Protein AF-0000000084521832 (afdb_homodimer)

Organism: Aneurinibacillus migulanus (NCBI:txid47500)

InterPro domains:
  IPR000182 GNAT domain [PF00583] (44-136)
  IPR000182 GNAT domain [PS51186] (4-153)
  IPR016181 Acyl-CoA N-acyltransferase [SSF55729] (4-143)

pLDDT: mean 93.05, std 7.63, range [62.69, 98.88]

Radius of gyration: 21.3 Å; Cα contacts (8 Å, |Δi|>4): 555; chains: 2; bounding box: 35×60×54 Å

Secondary structure (DSSP, 8-state):
---EEEE---TTTHHHHHHGGGGS-HHHHTTS--HHHHHHHHHT-SSEEEEEEEETTEEEEEEEEEEEE-SSSS-EEEEEEEEEEEE-GGGTTTTHHHHHHHHHHHHHHTTT--EEEEEEE-STT-THHHHHHTT-EEEEEEETTEEEEEEE-/---EEEE---TTTHHHHHHGGGGS-HHHHTTS--HHHHHHHHHT-SSEEEEEEEETTEEEEEEEEEEEE-TTSS-EEEEEEEEEEEE-GGGTTTTHHHHHHHHHHHHHHTTT--EEEEEEE-STT-THHHHHHTT-EEEEEEETTEEEEEEE-

Solvent-accessible surface area (backbone atoms only — not comparable to full-atom values): 16771 Å² total; per-residue (Å²): 128,75,53,66,47,76,39,80,68,41,58,76,44,42,64,63,54,29,51,38,48,73,52,40,52,74,64,43,51,74,69,42,80,45,44,20,50,52,46,32,50,39,66,54,41,85,32,54,46,68,31,34,31,21,46,63,90,42,81,41,31,39,40,29,34,38,48,41,62,35,89,69,40,94,48,72,44,89,56,44,30,54,72,43,76,47,63,22,40,93,53,54,96,68,58,51,66,60,50,50,51,51,52,50,49,56,55,37,45,75,71,73,44,45,53,41,30,38,64,45,46,79,63,93,62,40,61,52,68,62,42,44,74,74,55,34,37,78,66,84,46,68,56,90,76,20,42,24,28,35,33,76,101,129,74,54,66,46,76,39,80,68,42,58,76,45,44,64,63,54,32,51,38,48,74,52,40,52,74,64,44,50,75,71,42,80,46,45,22,49,52,44,32,50,40,67,55,41,88,32,54,46,69,32,33,30,21,45,63,87,41,79,41,31,39,40,29,35,37,50,40,62,33,90,67,38,97,48,72,44,88,55,44,30,54,73,44,76,48,64,22,40,95,54,52,96,68,57,52,67,61,49,50,50,51,52,49,51,55,54,37,45,75,71,73,43,45,54,41,30,37,64,44,45,77,62,92,62,39,60,53,68,61,43,45,74,74,56,34,38,77,65,83,46,68,57,89,76,20,43,25,28,35,33,76,100

Foldseek 3Di:
DFDKDWDDDDPVCQVVQQCLLVQDDPLLCVFFPGPVVVVVVVVQFPFKDKTFIDRHNDGFWIWMWGDADGPVDPDGDHGIEGEGIDGGNVCPPVCSRLSNVVNVCVVCVVVVHFKYKYKGADDPNICVVVCVVSPWDFPPDDDVRITMTMHGD/DFDKDWDDDDPVCQVVQQCLLVQDDPLLCVFFPGPVVVVVVVVQFPFKDKTFIDRHNDGFWIWMWGDADGPVDPDGDHGIEGEGIDGRNVCPPVCSRLSNVVNVCVVCVVVVHFKYKYKGADDPNICVVVCVVSPWDFPPDDDVRITMTMHGD

Nearest PDB structures (foldseek):
  8osp-assembly2_C  TM=7.333E-01  e=3.237E-08  Lactobacillus
  1tiq-assembly2_B  TM=7.475E-01  e=8.210E-08  Bacillus subtilis
  4e2a-assembly1_A  TM=6.620E-01  e=1.127E-08  Streptococcus mutans
  1tiq-assembly1_A  TM=7.101E-01  e=7.716E-08  Bacillus subtilis
  6hd7-assembly1_v  TM=7.098E-01  e=2.840E-07  Saccharomyces cerevisiae

Structure (mmCIF, N/CA/C/O backbone):
data_AF-0000000084521832-model_v1
#
loop_
_entity.id
_entity.type
_entity.pdbx_description
1 polymer Acetyltransferase
#
loop_
_atom_site.group_PDB
_atom_site.id
_atom_site.type_symbol
_atom_site.label_atom_id
_atom_site.label_alt_id
_atom_site.label_comp_id
_atom_site.label_asym_id
_atom_site.label_entity_id
_atom_site.label_seq_id
_atom_site.pdbx_PDB_ins_code
_atom_site.Cartn_x
_atom_site.Cartn_y
_atom_site.Cartn_z
_atom_site.occupancy
_atom_site.B_iso_or_equiv
_atom_site.auth_seq_id
_atom_site.auth_comp_id
_atom_site.auth_asym_id
_atom_site.auth_atom_id
_atom_site.pdbx_PDB_model_num
ATOM 1 N N . MET A 1 1 ? 9.328 -30.688 4.91 1 77.5 1 MET A N 1
ATOM 2 C CA . MET A 1 1 ? 9.312 -29.391 4.242 1 77.5 1 MET A CA 1
ATOM 3 C C . MET A 1 1 ? 8.312 -28.453 4.91 1 77.5 1 MET A C 1
ATOM 5 O O . MET A 1 1 ? 7.262 -28.891 5.383 1 77.5 1 MET A O 1
ATOM 9 N N . PRO A 1 2 ? 8.656 -27.156 5.098 1 87.88 2 PRO A N 1
ATOM 10 C CA . PRO A 1 2 ? 7.691 -26.281 5.781 1 87.88 2 PRO A CA 1
ATOM 11 C C . PRO A 1 2 ? 6.324 -26.281 5.102 1 87.88 2 PRO A C 1
ATOM 13 O O . PRO A 1 2 ? 6.227 -26.516 3.896 1 87.88 2 PRO A O 1
ATOM 16 N N . ASP A 1 3 ? 5.328 -26.188 5.859 1 93.69 3 ASP A N 1
ATOM 17 C CA . ASP A 1 3 ? 3.961 -26.109 5.355 1 93.69 3 ASP A CA 1
ATOM 18 C C . ASP A 1 3 ? 3.66 -24.734 4.789 1 93.69 3 ASP A C 1
ATOM 20 O O . ASP A 1 3 ? 3.648 -23.734 5.523 1 93.69 3 ASP A O 1
ATOM 24 N N . VAL A 1 4 ? 3.502 -24.719 3.484 1 98.19 4 VAL A N 1
ATOM 25 C CA . VAL A 1 4 ? 3.168 -23.453 2.836 1 98.19 4 VAL A CA 1
ATOM 26 C C . VAL A 1 4 ? 1.654 -23.25 2.848 1 98.19 4 VAL A C 1
ATOM 28 O O . VAL A 1 4 ? 0.898 -24.156 2.467 1 98.19 4 VAL A O 1
ATOM 31 N N . HIS A 1 5 ? 1.174 -22.125 3.359 1 98.31 5 HIS A N 1
ATOM 32 C CA . HIS A 1 5 ? -0.254 -21.828 3.426 1 98.31 5 HIS A CA 1
ATOM 33 C C . HIS A 1 5 ? -0.516 -20.328 3.328 1 98.31 5 HIS A C 1
ATOM 35 O O . HIS A 1 5 ? 0.407 -19.531 3.463 1 98.31 5 HIS A O 1
ATOM 41 N N . PHE A 1 6 ? -1.774 -20 3.033 1 98.38 6 PHE A N 1
ATOM 42 C CA . PHE A 1 6 ? -2.184 -18.609 2.891 1 98.38 6 PHE A CA 1
ATOM 43 C C . PHE A 1 6 ? -2.844 -18.094 4.168 1 98.38 6 PHE A C 1
ATOM 45 O O . PHE A 1 6 ? -3.604 -18.828 4.812 1 98.38 6 PHE A O 1
ATOM 52 N N . ARG A 1 7 ? -2.535 -16.891 4.543 1 98.12 7 ARG A N 1
ATOM 53 C CA . ARG A 1 7 ? -3.203 -16.234 5.664 1 98.12 7 ARG A CA 1
ATOM 54 C C . ARG A 1 7 ? -3.736 -14.867 5.258 1 98.12 7 ARG A C 1
ATOM 56 O O . ARG A 1 7 ? -3.102 -14.148 4.477 1 98.12 7 ARG A O 1
ATOM 63 N N . ARG A 1 8 ? -4.891 -14.516 5.895 1 97.94 8 ARG A N 1
ATOM 64 C CA . ARG A 1 8 ? -5.371 -13.148 5.73 1 97.94 8 ARG A CA 1
ATOM 65 C C . ARG A 1 8 ? -4.41 -12.148 6.363 1 97.94 8 ARG A C 1
ATOM 67 O O . ARG A 1 8 ? -3.816 -12.43 7.41 1 97.94 8 ARG A O 1
ATOM 74 N N . ILE A 1 9 ? -4.262 -11.133 5.621 1 97.75 9 ILE A N 1
ATOM 75 C CA . ILE A 1 9 ? -3.494 -10.016 6.176 1 97.75 9 ILE A CA 1
ATOM 76 C C . ILE A 1 9 ? -4.391 -9.164 7.07 1 97.75 9 ILE A C 1
ATOM 78 O O . ILE A 1 9 ? -5.586 -9.016 6.805 1 97.75 9 ILE A O 1
ATOM 82 N N . ASN A 1 10 ? -3.881 -8.641 8.133 1 95.25 10 ASN A N 1
ATOM 83 C CA . ASN A 1 10 ? -4.621 -7.785 9.055 1 95.25 10 ASN A CA 1
ATOM 84 C C . ASN A 1 10 ? -3.762 -6.625 9.555 1 95.25 10 ASN A C 1
ATOM 86 O O . ASN A 1 10 ? -2.645 -6.422 9.078 1 95.25 10 ASN A O 1
ATOM 90 N N . ALA A 1 11 ? -4.336 -5.855 10.422 1 94.44 11 ALA A N 1
ATOM 91 C CA . ALA A 1 11 ? -3.674 -4.645 10.906 1 94.44 11 ALA A CA 1
ATOM 92 C C . ALA A 1 11 ? -2.332 -4.977 11.555 1 94.44 11 ALA A C 1
ATOM 94 O O . ALA A 1 11 ? -1.387 -4.188 11.477 1 94.44 11 ALA A O 1
ATOM 95 N N . LYS A 1 12 ? -2.154 -6.137 12.125 1 93.81 12 LYS A N 1
ATOM 96 C CA . LYS A 1 12 ? -0.947 -6.516 12.852 1 93.81 12 LYS A CA 1
ATOM 97 C C . LYS A 1 12 ? 0.131 -7.027 11.898 1 93.81 12 LYS A C 1
ATOM 99 O O . LYS A 1 12 ? 1.315 -7.031 12.242 1 93.81 12 LYS A O 1
ATOM 104 N N . THR A 1 13 ? -0.277 -7.48 10.711 1 96.38 13 THR A N 1
ATOM 105 C CA . THR A 1 13 ? 0.699 -8.172 9.875 1 96.38 13 THR A CA 1
ATOM 106 C C . THR A 1 13 ? 0.992 -7.367 8.617 1 96.38 13 THR A C 1
ATOM 108 O O . THR A 1 13 ? 1.954 -7.656 7.898 1 96.38 13 THR A O 1
ATOM 111 N N . VAL A 1 14 ? 0.204 -6.355 8.281 1 97.75 14 VAL A N 1
ATOM 112 C CA . VAL A 1 14 ? 0.259 -5.656 7 1 97.75 14 VAL A CA 1
ATOM 113 C C . VAL A 1 14 ? 1.645 -5.043 6.805 1 97.75 14 VAL A C 1
ATOM 115 O O . VAL A 1 14 ? 2.213 -5.113 5.711 1 97.75 14 VAL A O 1
ATOM 118 N N . LEU A 1 15 ? 2.25 -4.477 7.809 1 97.12 15 LEU A N 1
ATOM 119 C CA . LEU A 1 15 ? 3.551 -3.832 7.656 1 97.12 15 LEU A CA 1
ATOM 120 C C . LEU A 1 15 ? 4.633 -4.859 7.34 1 97.12 15 LEU A C 1
ATOM 122 O O . LEU A 1 15 ? 5.488 -4.621 6.484 1 97.12 15 LEU A O 1
ATOM 126 N N . GLU A 1 16 ? 4.547 -5.945 8.062 1 97.94 16 GLU A N 1
ATOM 127 C CA .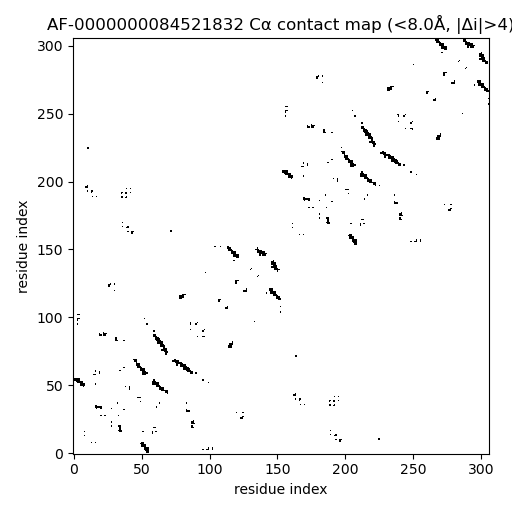 GLU A 1 16 ? 5.5 -7.016 7.793 1 97.94 16 GLU A CA 1
ATOM 128 C C . GLU A 1 16 ? 5.418 -7.48 6.344 1 97.94 16 GLU A C 1
ATOM 130 O O . GLU A 1 16 ? 6.441 -7.676 5.688 1 97.94 16 GLU A O 1
ATOM 135 N N . ILE A 1 17 ? 4.242 -7.652 5.859 1 98.69 17 ILE A N 1
ATOM 136 C CA . ILE A 1 17 ? 4.023 -8.141 4.504 1 98.69 17 ILE A CA 1
ATOM 137 C C . ILE A 1 17 ? 4.5 -7.098 3.496 1 98.69 17 ILE A C 1
ATOM 139 O O . ILE A 1 17 ? 5.145 -7.438 2.5 1 98.69 17 ILE A O 1
ATOM 143 N N . CYS A 1 18 ? 4.238 -5.832 3.744 1 98.62 18 CYS A N 1
ATOM 144 C CA . CYS A 1 18 ? 4.738 -4.762 2.889 1 98.62 18 CYS A CA 1
ATOM 145 C C . CYS A 1 18 ? 6.262 -4.801 2.803 1 98.62 18 CYS A C 1
ATOM 147 O O . CYS A 1 18 ? 6.828 -4.676 1.717 1 98.62 18 CYS A O 1
ATOM 149 N N . ASN A 1 19 ? 6.895 -5.059 3.873 1 98.12 19 ASN A N 1
ATOM 150 C CA . ASN A 1 19 ? 8.344 -4.953 3.982 1 98.12 19 ASN A CA 1
ATOM 151 C C . ASN A 1 19 ? 9.047 -6.102 3.266 1 98.12 19 ASN A C 1
ATOM 153 O O . ASN A 1 19 ? 10.25 -6.031 3.002 1 98.12 19 ASN A O 1
ATOM 157 N N . LEU A 1 20 ? 8.352 -7.121 2.988 1 98.56 20 LEU A N 1
ATOM 158 C CA . LEU A 1 20 ? 8.969 -8.227 2.264 1 98.56 20 LEU A CA 1
ATOM 159 C C . LEU A 1 20 ? 9.516 -7.762 0.923 1 98.56 20 LEU A C 1
ATOM 161 O O . LEU A 1 20 ? 10.492 -8.328 0.418 1 98.56 20 LEU A O 1
ATOM 165 N N . SER A 1 21 ? 8.93 -6.766 0.334 1 97.94 21 SER A N 1
ATOM 166 C CA . SER A 1 21 ? 9.391 -6.246 -0.95 1 97.94 21 SER A CA 1
ATOM 167 C C . SER A 1 21 ? 10.82 -5.742 -0.858 1 97.94 21 SER A C 1
ATOM 169 O O . SER A 1 21 ? 11.57 -5.781 -1.842 1 97.94 21 SER A O 1
ATOM 171 N N . ASP A 1 22 ? 11.258 -5.312 0.305 1 96.81 22 ASP A N 1
ATOM 172 C CA . ASP A 1 22 ? 12.594 -4.754 0.503 1 96.81 22 ASP A CA 1
ATOM 173 C C . ASP A 1 22 ? 13.664 -5.84 0.403 1 96.81 22 ASP A C 1
ATOM 175 O O . ASP A 1 22 ? 14.852 -5.535 0.301 1 96.81 22 ASP A O 1
ATOM 179 N N . THR A 1 23 ? 13.266 -7.094 0.469 1 97.81 23 THR A N 1
ATOM 180 C CA . THR A 1 23 ? 14.227 -8.195 0.431 1 97.81 23 THR A CA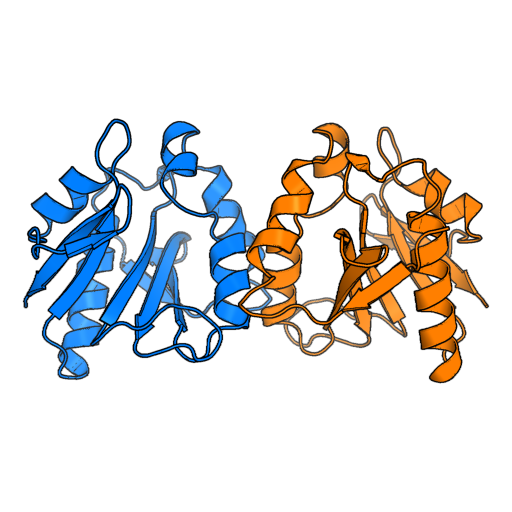 1
ATOM 181 C C . THR A 1 23 ? 14.578 -8.555 -1.009 1 97.81 23 THR A C 1
ATOM 183 O O . THR A 1 23 ? 15.516 -9.312 -1.25 1 97.81 23 THR A O 1
ATOM 186 N N . LEU A 1 24 ? 13.805 -8.039 -1.993 1 95.69 24 LEU A N 1
ATOM 187 C CA . LEU A 1 24 ? 14.031 -8.359 -3.398 1 95.69 24 LEU A CA 1
ATOM 188 C C . LEU A 1 24 ? 15.242 -7.602 -3.939 1 95.69 24 LEU A C 1
ATOM 190 O O . LEU A 1 24 ? 15.578 -6.523 -3.439 1 95.69 24 LEU A O 1
ATOM 194 N N . SER A 1 25 ? 15.844 -8.195 -4.898 1 92.31 25 SER A N 1
ATOM 195 C CA . SER A 1 25 ? 16.891 -7.473 -5.605 1 92.31 25 SER A CA 1
ATOM 196 C C . SER A 1 25 ? 16.328 -6.277 -6.363 1 92.31 25 SER A C 1
ATOM 198 O O . SER A 1 25 ? 15.125 -6.211 -6.617 1 92.31 25 SER A O 1
ATOM 200 N N . GLU A 1 26 ? 17.203 -5.363 -6.707 1 90.62 26 GLU A N 1
ATOM 201 C CA . GLU A 1 26 ? 16.781 -4.176 -7.445 1 90.62 26 GLU A CA 1
ATOM 202 C C . GLU A 1 26 ? 16.109 -4.559 -8.766 1 90.62 26 GLU A C 1
ATOM 204 O O . GLU A 1 26 ? 15.086 -3.98 -9.141 1 90.62 26 GLU A O 1
ATOM 209 N N . VAL A 1 27 ? 16.703 -5.504 -9.438 1 88.62 27 VAL A N 1
ATOM 210 C CA . VAL A 1 27 ? 16.188 -5.934 -10.734 1 88.62 27 VAL A CA 1
ATOM 211 C C . VAL A 1 27 ? 14.812 -6.566 -10.562 1 88.62 27 VAL A C 1
ATOM 213 O O . VAL A 1 27 ? 13.898 -6.324 -11.359 1 88.62 27 VAL A O 1
ATOM 216 N N . GLN A 1 28 ? 14.594 -7.363 -9.523 1 87.12 28 GLN A N 1
ATOM 217 C CA . GLN A 1 28 ? 13.312 -8 -9.25 1 87.12 28 GLN A CA 1
ATOM 218 C C . GLN A 1 28 ? 12.242 -6.961 -8.938 1 87.12 28 GLN A C 1
ATOM 220 O O . GLN A 1 28 ? 11.086 -7.117 -9.328 1 87.12 28 GLN A O 1
ATOM 225 N N . ARG A 1 29 ? 12.641 -5.945 -8.219 1 90.25 29 ARG A N 1
ATOM 226 C CA . ARG A 1 29 ? 11.68 -4.926 -7.801 1 90.25 29 ARG A CA 1
ATOM 227 C C . ARG A 1 29 ? 11.133 -4.156 -9 1 90.25 29 ARG A C 1
ATOM 229 O O . ARG A 1 29 ? 10.031 -3.619 -8.945 1 90.25 29 ARG A O 1
ATOM 236 N N . GLU A 1 30 ? 11.82 -4.191 -10.047 1 88.38 30 GLU A N 1
ATOM 237 C CA . GLU A 1 30 ? 11.359 -3.545 -11.273 1 88.38 30 GLU A CA 1
ATOM 238 C C . GLU A 1 30 ? 10.312 -4.398 -11.992 1 88.38 30 GLU A C 1
ATOM 240 O O . GLU A 1 30 ? 9.602 -3.908 -12.867 1 88.38 30 GLU A O 1
ATOM 245 N N . MET A 1 31 ? 10.234 -5.656 -11.625 1 87.62 31 MET A N 1
ATOM 246 C CA . MET A 1 31 ? 9.406 -6.605 -12.359 1 87.62 31 MET A CA 1
ATOM 247 C C . MET A 1 31 ? 8.141 -6.949 -11.57 1 87.62 31 MET A C 1
ATOM 249 O O . MET A 1 31 ? 7.215 -7.555 -12.117 1 87.62 31 MET A O 1
ATOM 253 N N . VAL A 1 32 ? 8.133 -6.582 -10.297 1 90.5 32 VAL A N 1
ATOM 254 C CA . VAL A 1 32 ? 6.984 -6.887 -9.453 1 90.5 32 VAL A CA 1
ATOM 255 C C . VAL A 1 32 ? 6.625 -5.668 -8.609 1 90.5 32 VAL A C 1
ATOM 257 O O . VAL A 1 32 ? 7.496 -5.055 -7.992 1 90.5 32 VAL A O 1
ATOM 260 N N . ALA A 1 33 ? 5.41 -5.34 -8.609 1 93.81 33 ALA A N 1
ATOM 261 C CA . ALA A 1 33 ? 4.969 -4.215 -7.789 1 93.81 33 ALA A CA 1
ATOM 262 C C . ALA A 1 33 ? 5.215 -4.488 -6.309 1 93.81 33 ALA A C 1
ATOM 264 O O . ALA A 1 33 ? 5.043 -5.613 -5.836 1 93.81 33 ALA A O 1
ATOM 265 N N . ASP A 1 34 ? 5.57 -3.459 -5.562 1 97.5 34 ASP A N 1
ATOM 266 C CA . ASP A 1 34 ? 5.676 -3.602 -4.113 1 97.5 34 ASP A CA 1
ATOM 267 C C . ASP A 1 34 ? 4.367 -4.109 -3.52 1 97.5 34 ASP A C 1
ATOM 269 O O . ASP A 1 34 ? 3.283 -3.713 -3.953 1 97.5 34 ASP A O 1
ATOM 273 N N . ASN A 1 35 ? 4.52 -4.914 -2.475 1 98.62 35 ASN A N 1
ATOM 274 C CA . ASN A 1 35 ? 3.336 -5.441 -1.801 1 98.62 35 ASN A CA 1
ATOM 275 C C . ASN A 1 35 ? 2.422 -4.316 -1.316 1 98.62 35 ASN A C 1
ATOM 277 O O . ASN A 1 35 ? 1.198 -4.43 -1.395 1 98.62 35 ASN A O 1
ATOM 281 N N . ALA A 1 36 ? 3.027 -3.266 -0.86 1 98.69 36 ALA A N 1
ATOM 282 C CA . ALA A 1 36 ? 2.229 -2.145 -0.377 1 98.69 36 ALA A CA 1
ATOM 283 C C . ALA A 1 36 ? 1.382 -1.55 -1.5 1 98.69 36 ALA A C 1
ATOM 285 O O . ALA A 1 36 ? 0.205 -1.24 -1.301 1 98.69 36 ALA A O 1
ATOM 286 N N . VAL A 1 37 ? 1.974 -1.383 -2.645 1 98.31 37 VAL A N 1
ATOM 287 C CA . VAL A 1 37 ? 1.254 -0.856 -3.799 1 98.31 37 VAL A CA 1
ATOM 288 C C . VAL A 1 37 ? 0.128 -1.812 -4.188 1 98.31 37 VAL A C 1
ATOM 290 O O . VAL A 1 37 ? -0.988 -1.379 -4.484 1 98.31 37 VAL A O 1
ATOM 293 N N . SER A 1 38 ? 0.387 -3.064 -4.164 1 98.12 38 SER A N 1
ATOM 294 C CA . SER A 1 38 ? -0.609 -4.082 -4.484 1 98.12 38 SER A CA 1
ATOM 295 C C . SER A 1 38 ? -1.786 -4.027 -3.518 1 98.12 38 SER A C 1
ATOM 297 O O . SER A 1 38 ? -2.945 -4.047 -3.938 1 98.12 38 SER A O 1
ATOM 299 N N . ILE A 1 39 ? -1.478 -3.941 -2.219 1 98.56 39 ILE A N 1
ATOM 300 C CA . ILE A 1 39 ? -2.521 -3.896 -1.202 1 98.56 39 ILE A CA 1
ATOM 301 C C . ILE A 1 39 ? -3.307 -2.592 -1.324 1 98.56 39 ILE A C 1
ATOM 303 O O . ILE A 1 39 ? -4.531 -2.58 -1.168 1 98.56 39 ILE A O 1
ATOM 307 N N . ALA A 1 40 ? -2.613 -1.521 -1.653 1 98.25 40 ALA A N 1
ATOM 308 C CA . ALA A 1 40 ? -3.281 -0.238 -1.863 1 98.25 40 ALA A CA 1
ATOM 309 C C . ALA A 1 40 ? -4.258 -0.314 -3.031 1 98.25 40 ALA A C 1
ATOM 311 O O . ALA A 1 40 ? -5.383 0.183 -2.939 1 98.25 40 ALA A O 1
ATOM 312 N N . GLN A 1 41 ? -3.867 -0.923 -4.082 1 96.5 41 GLN A N 1
ATOM 313 C CA . GLN A 1 41 ? -4.758 -1.082 -5.227 1 96.5 41 GLN A CA 1
ATOM 314 C C . GLN A 1 41 ? -5.938 -1.987 -4.887 1 96.5 41 GLN A C 1
ATOM 316 O O . GLN A 1 41 ? -7.066 -1.733 -5.312 1 96.5 41 GLN A O 1
ATOM 321 N N . ALA A 1 42 ? -5.676 -3.002 -4.129 1 96.62 42 ALA A N 1
ATOM 322 C CA . ALA A 1 42 ? -6.73 -3.932 -3.729 1 96.62 42 ALA A CA 1
ATOM 323 C C . ALA A 1 42 ? -7.812 -3.221 -2.92 1 96.62 42 ALA A C 1
ATOM 325 O O . ALA A 1 42 ? -8.992 -3.578 -2.994 1 96.62 42 ALA A O 1
ATOM 326 N N . TYR A 1 43 ? -7.422 -2.252 -2.205 1 96.44 43 TYR A N 1
ATOM 327 C CA . TYR A 1 43 ? -8.336 -1.476 -1.378 1 96.44 43 TYR A CA 1
ATOM 328 C C . TYR A 1 43 ? -9.484 -0.911 -2.211 1 96.44 43 TYR A C 1
ATOM 330 O O . TYR A 1 43 ? -10.609 -0.788 -1.727 1 96.44 43 TYR A O 1
ATOM 338 N N . PHE A 1 44 ? -9.242 -0.64 -3.449 1 95.19 44 PHE A N 1
ATOM 339 C CA . PHE A 1 44 ? -10.227 0.042 -4.277 1 95.19 44 PHE A CA 1
ATOM 340 C C . PHE A 1 44 ? -10.742 -0.88 -5.375 1 95.19 44 PHE A C 1
ATOM 342 O O . PHE A 1 44 ? -11.391 -0.426 -6.32 1 95.19 44 PHE A O 1
ATOM 349 N N . SER A 1 45 ? -10.414 -2.098 -5.281 1 93.5 45 SER A N 1
ATOM 350 C CA . SER A 1 45 ? -10.891 -3.105 -6.223 1 93.5 45 SER A CA 1
ATOM 351 C C . SER A 1 45 ? -12.102 -3.852 -5.66 1 93.5 45 SER A C 1
ATOM 353 O O . SER A 1 45 ? -12.141 -4.168 -4.473 1 93.5 45 SER A O 1
ATOM 355 N N . GLU A 1 46 ? -13.07 -4.145 -6.48 1 90.94 46 GLU A N 1
ATOM 356 C CA . GLU A 1 46 ? -14.219 -4.961 -6.074 1 90.94 46 GLU A CA 1
ATOM 357 C C . GLU A 1 46 ? -13.93 -6.445 -6.266 1 90.94 46 GLU A C 1
ATOM 359 O O . GLU A 1 46 ? -14.695 -7.297 -5.801 1 90.94 46 GLU A O 1
ATOM 364 N N . ASN A 1 47 ? -12.773 -6.762 -6.91 1 92.69 47 ASN A N 1
ATOM 365 C CA . ASN A 1 47 ? -12.586 -8.117 -7.41 1 92.69 47 ASN A CA 1
ATOM 366 C C . ASN A 1 47 ? -11.242 -8.695 -6.977 1 92.69 47 ASN A C 1
ATOM 368 O O . ASN A 1 47 ? -10.844 -9.773 -7.434 1 92.69 47 ASN A O 1
ATOM 372 N N . ALA A 1 48 ? -10.586 -7.941 -6.113 1 95.38 48 ALA A N 1
ATOM 373 C CA . ALA A 1 48 ? -9.281 -8.406 -5.668 1 95.38 48 ALA A CA 1
ATOM 374 C C . ALA A 1 48 ? -9.406 -9.398 -4.516 1 95.38 48 ALA A C 1
ATOM 376 O O . ALA A 1 48 ? -10.219 -9.195 -3.605 1 95.38 48 ALA A O 1
ATOM 377 N N . TRP A 1 49 ? -8.711 -10.477 -4.605 1 96.38 49 TRP A N 1
ATOM 378 C CA . TRP A 1 49 ? -8.453 -11.438 -3.537 1 96.38 49 TRP A CA 1
ATOM 379 C C . TRP A 1 49 ? -6.957 -11.531 -3.236 1 96.38 49 TRP A C 1
ATOM 381 O O . TRP A 1 49 ? -6.145 -11.719 -4.145 1 96.38 49 TRP A O 1
ATOM 391 N N . PHE A 1 50 ? -6.562 -11.336 -1.934 1 98.44 50 PHE A N 1
ATOM 392 C CA . PHE A 1 50 ? -5.129 -11.414 -1.668 1 98.44 50 PHE A CA 1
ATOM 393 C C . PHE A 1 50 ? -4.863 -12.031 -0.301 1 98.44 50 PHE A C 1
ATOM 395 O O . PHE A 1 50 ? -5.727 -12.008 0.577 1 98.44 50 PHE A O 1
ATOM 402 N N . ARG A 1 51 ? -3.664 -12.617 -0.198 1 98.69 51 ARG A N 1
ATOM 403 C CA . ARG A 1 51 ? -3.195 -13.281 1.018 1 98.69 51 ARG A CA 1
ATOM 404 C C . ARG A 1 51 ? -1.687 -13.125 1.176 1 98.69 51 ARG A C 1
ATOM 406 O O . ARG A 1 51 ? -0.972 -12.914 0.194 1 98.69 51 ARG A O 1
ATOM 413 N N . ALA A 1 52 ? -1.295 -13.188 2.396 1 98.81 52 ALA A N 1
ATOM 414 C CA . ALA A 1 52 ? 0.118 -13.445 2.664 1 98.81 52 ALA A CA 1
ATOM 415 C C . ALA A 1 52 ? 0.438 -14.93 2.545 1 98.81 52 ALA A C 1
ATOM 417 O O . ALA A 1 52 ? -0.403 -15.781 2.85 1 98.81 52 ALA A O 1
ATOM 418 N N . ILE A 1 53 ? 1.608 -15.234 2.053 1 98.81 53 ILE A N 1
ATOM 419 C CA . ILE A 1 53 ? 2.094 -16.609 1.978 1 98.81 53 ILE A CA 1
ATOM 420 C C . ILE A 1 53 ? 2.996 -16.906 3.174 1 98.81 53 ILE A C 1
ATOM 422 O O . ILE A 1 53 ? 3.926 -16.141 3.461 1 98.81 53 ILE A O 1
ATOM 426 N N . TYR A 1 54 ? 2.709 -17.984 3.863 1 98.69 54 TYR A N 1
ATOM 427 C CA . TYR A 1 54 ? 3.502 -18.375 5.023 1 98.69 54 TYR A CA 1
ATOM 428 C C . TYR A 1 54 ? 4.137 -19.75 4.805 1 98.69 54 TYR A C 1
ATOM 430 O O . TYR A 1 54 ? 3.549 -20.609 4.16 1 98.69 54 TYR A O 1
ATOM 438 N N . ALA A 1 55 ? 5.32 -19.922 5.203 1 98.38 55 ALA A N 1
ATOM 439 C CA . ALA A 1 55 ? 5.934 -21.219 5.492 1 98.38 55 ALA A CA 1
ATOM 440 C C . ALA A 1 55 ? 5.984 -21.469 6.996 1 98.38 55 ALA A C 1
ATOM 442 O O . ALA A 1 55 ? 6.781 -20.859 7.711 1 98.38 55 ALA A O 1
ATOM 443 N N . ASP A 1 56 ? 5.121 -22.312 7.48 1 97.12 56 ASP A N 1
ATOM 444 C CA . ASP A 1 56 ? 4.887 -22.422 8.914 1 97.12 56 ASP A CA 1
ATOM 445 C C . ASP A 1 56 ? 4.469 -21.078 9.516 1 97.12 56 ASP A C 1
ATOM 447 O O . ASP A 1 56 ? 3.418 -20.547 9.172 1 97.12 56 ASP A O 1
ATOM 451 N N . ASP A 1 57 ? 5.328 -20.469 10.273 1 96.56 57 ASP A N 1
ATOM 452 C CA . ASP A 1 57 ? 4.914 -19.234 10.938 1 96.56 57 ASP A CA 1
ATOM 453 C C . ASP A 1 57 ? 5.629 -18.016 10.344 1 96.56 57 ASP A C 1
ATOM 455 O O . ASP A 1 57 ? 5.371 -16.891 10.742 1 96.56 57 ASP A O 1
ATOM 459 N N . ASP A 1 58 ? 6.402 -18.297 9.32 1 98.06 58 ASP A N 1
ATOM 460 C CA . ASP A 1 58 ? 7.168 -17.203 8.719 1 98.06 58 ASP A CA 1
ATOM 461 C C . ASP A 1 58 ? 6.453 -16.641 7.496 1 98.06 58 ASP A C 1
ATOM 463 O O . ASP A 1 58 ? 6.078 -17.391 6.586 1 98.06 58 ASP A O 1
ATOM 467 N N . ALA A 1 59 ? 6.234 -15.367 7.496 1 98.69 59 ALA A N 1
ATOM 468 C CA . ALA A 1 59 ? 5.734 -14.711 6.289 1 98.69 59 ALA A CA 1
ATOM 469 C C . ALA A 1 59 ? 6.793 -14.703 5.191 1 98.69 59 ALA A C 1
ATOM 471 O O . ALA A 1 59 ? 7.875 -14.133 5.363 1 98.69 59 ALA A O 1
ATOM 472 N N . ILE A 1 60 ? 6.461 -15.273 4.039 1 98.81 60 ILE A N 1
ATOM 473 C CA . ILE A 1 60 ? 7.539 -15.445 3.072 1 98.81 60 ILE A CA 1
ATOM 474 C C . ILE A 1 60 ? 7.117 -14.875 1.719 1 98.81 60 ILE A C 1
ATOM 476 O O . ILE A 1 60 ? 7.871 -14.953 0.746 1 98.81 60 ILE A O 1
ATOM 480 N N . GLY A 1 61 ? 5.863 -14.375 1.651 1 98.81 61 GLY A N 1
ATOM 481 C CA . GLY A 1 61 ? 5.465 -13.883 0.341 1 98.81 61 GLY A CA 1
ATOM 482 C C . GLY A 1 61 ? 4.078 -13.273 0.331 1 98.81 61 GLY A C 1
ATOM 483 O O . GLY A 1 61 ? 3.5 -13.016 1.389 1 98.81 61 GLY A O 1
ATOM 484 N N . PHE A 1 62 ? 3.592 -12.961 -0.863 1 98.88 62 PHE A N 1
ATOM 485 C CA . PHE A 1 62 ? 2.328 -12.281 -1.127 1 98.88 62 PHE A CA 1
ATOM 486 C C . PHE A 1 62 ? 1.711 -12.773 -2.43 1 98.88 62 PHE A C 1
ATOM 488 O O . PHE A 1 62 ? 2.424 -13.047 -3.4 1 98.88 62 PHE A O 1
ATOM 495 N N . ILE A 1 63 ? 0.422 -12.945 -2.418 1 98.69 63 ILE A N 1
ATOM 496 C CA . ILE A 1 63 ? -0.295 -13.383 -3.611 1 98.69 63 ILE A CA 1
ATOM 497 C C . ILE A 1 63 ? -1.602 -12.602 -3.742 1 98.69 63 ILE A C 1
ATOM 499 O O . ILE A 1 63 ? -2.246 -12.289 -2.74 1 98.69 63 ILE A O 1
ATOM 503 N N . MET A 1 64 ? -1.974 -12.242 -4.977 1 98.31 64 MET A N 1
ATOM 504 C CA . MET A 1 64 ? -3.176 -11.461 -5.262 1 98.31 64 MET A CA 1
ATOM 505 C C . MET A 1 64 ? -3.807 -11.898 -6.578 1 98.31 64 MET A C 1
ATOM 507 O O . MET A 1 64 ? -3.109 -12.055 -7.582 1 98.31 64 MET A O 1
ATOM 511 N N . LEU A 1 65 ? -5.09 -12.164 -6.516 1 97.12 65 LEU A N 1
ATOM 512 C CA . LEU A 1 65 ? -5.875 -12.508 -7.695 1 97.12 65 LEU A CA 1
ATOM 513 C C . LEU A 1 65 ? -6.859 -11.398 -8.039 1 97.12 65 LEU A C 1
ATOM 515 O O . LEU A 1 65 ? -7.219 -10.594 -7.18 1 97.12 65 LEU A O 1
ATOM 519 N N . HIS A 1 66 ? -7.164 -11.32 -9.227 1 94.38 66 HIS A N 1
ATOM 520 C CA . HIS A 1 66 ? -8.273 -10.516 -9.727 1 94.38 66 HIS A CA 1
ATOM 521 C C . HIS A 1 66 ? -9.289 -11.383 -10.461 1 94.38 66 HIS A C 1
ATOM 523 O O . HIS A 1 66 ? -8.938 -12.086 -11.414 1 94.38 66 HIS A O 1
ATOM 529 N N . GLN A 1 67 ? -10.492 -11.375 -9.984 1 90.19 67 GLN A N 1
ATOM 530 C CA . GLN A 1 67 ? -11.531 -12.203 -10.586 1 90.19 67 GLN A CA 1
ATOM 531 C C . GLN A 1 67 ? -12.742 -11.359 -11 1 90.19 67 GLN A C 1
ATOM 533 O O . GLN A 1 67 ? -13.625 -11.102 -10.18 1 90.19 67 GLN A O 1
ATOM 538 N N . GLY A 1 68 ? -12.883 -11.102 -12.219 1 81.94 68 GLY 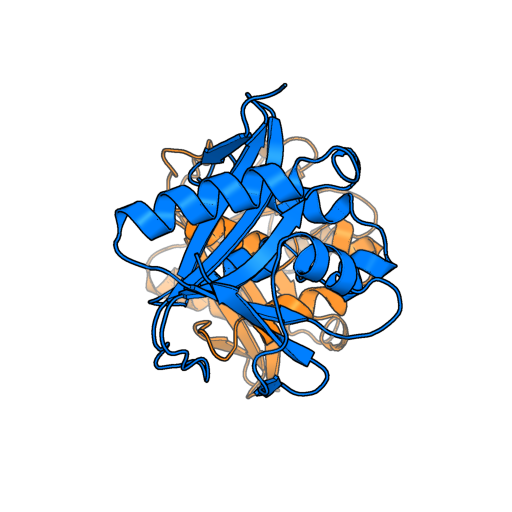A N 1
ATOM 539 C CA . GLY A 1 68 ? -14.008 -10.328 -12.711 1 81.94 68 GLY A CA 1
ATOM 540 C C . GLY A 1 68 ? -13.609 -8.977 -13.266 1 81.94 68 GLY A C 1
ATOM 541 O O . GLY A 1 68 ? -12.562 -8.844 -13.898 1 81.94 68 GLY A O 1
ATOM 542 N N . ALA A 1 69 ? -14.547 -7.992 -13.266 1 77.94 69 ALA A N 1
ATOM 543 C CA . ALA A 1 69 ? -14.32 -6.668 -13.844 1 77.94 69 ALA A CA 1
ATOM 544 C C . ALA A 1 69 ? -14.438 -5.582 -12.773 1 77.94 69 ALA A C 1
ATOM 546 O O . ALA A 1 69 ? -15.344 -5.613 -11.945 1 77.94 69 ALA A O 1
ATOM 547 N N . ASP A 1 70 ? -13.367 -4.785 -12.781 1 75.25 70 ASP A N 1
ATOM 548 C CA . ASP A 1 70 ? -13.484 -3.607 -11.93 1 75.25 70 ASP A CA 1
ATOM 549 C C . ASP A 1 70 ? -14.109 -2.439 -12.688 1 75.25 70 ASP A C 1
ATOM 551 O O . ASP A 1 70 ? -13.75 -2.166 -13.828 1 75.25 70 ASP A O 1
ATOM 555 N N . TYR A 1 71 ? -15.07 -1.932 -12.211 1 67.06 71 TYR A N 1
ATOM 556 C CA . TYR A 1 71 ? -15.836 -0.901 -12.898 1 67.06 71 TYR A CA 1
ATOM 557 C C . TYR A 1 71 ? -14.992 0.339 -13.148 1 67.06 71 TYR A C 1
ATOM 559 O O . TYR A 1 71 ? -15.211 1.067 -14.117 1 67.06 71 TYR A O 1
ATOM 567 N N . ASP A 1 72 ? -14.195 0.598 -12.336 1 64.38 72 ASP A N 1
ATOM 568 C CA . ASP A 1 72 ? -13.5 1.879 -12.406 1 64.38 72 ASP A CA 1
ATOM 569 C C . ASP A 1 72 ? -12.047 1.69 -12.836 1 64.38 72 ASP A C 1
ATOM 571 O O . ASP A 1 72 ? -11.281 2.654 -12.891 1 64.38 72 ASP A O 1
ATOM 575 N N . ASP A 1 73 ? -11.758 0.406 -13.016 1 62.91 73 ASP A N 1
ATOM 576 C CA . ASP A 1 73 ? -10.414 0.169 -13.539 1 62.91 73 ASP A CA 1
ATOM 577 C C . ASP A 1 73 ? -10.453 -0.667 -14.812 1 62.91 73 ASP A C 1
ATOM 579 O O . ASP A 1 73 ? -11.5 -1.217 -15.164 1 62.91 73 ASP A O 1
ATOM 583 N N . GLU A 1 74 ? -9.805 -0.403 -15.719 1 62.69 74 GLU A N 1
ATOM 584 C CA . GLU A 1 74 ? -9.758 -0.999 -17.047 1 62.69 74 GLU A CA 1
ATOM 585 C C . GLU A 1 74 ? -9.398 -2.48 -16.984 1 62.69 74 GLU A C 1
ATOM 587 O O . GLU A 1 74 ? -8.992 -3.074 -17.984 1 62.69 74 GLU A O 1
ATOM 592 N N . ILE A 1 75 ? -9.609 -3.059 -15.797 1 66.44 75 ILE A N 1
ATOM 593 C CA . ILE A 1 75 ? -9.305 -4.484 -15.719 1 66.44 75 ILE A CA 1
ATOM 594 C C . ILE A 1 75 ? -10.57 -5.297 -16 1 66.44 75 ILE A C 1
ATOM 596 O O . ILE A 1 75 ? -11.547 -5.215 -15.258 1 66.44 75 ILE A O 1
ATOM 600 N N . ASP A 1 76 ? -10.695 -5.773 -17.078 1 68.69 76 ASP A N 1
ATOM 601 C CA . ASP A 1 76 ? -11.773 -6.68 -17.469 1 68.69 76 ASP A CA 1
ATOM 602 C C . ASP A 1 76 ? -11.219 -8.031 -17.922 1 68.69 76 ASP A C 1
ATOM 604 O O . ASP A 1 76 ? -10.695 -8.148 -19.031 1 68.69 76 ASP A O 1
ATOM 608 N N . VAL A 1 77 ? -11.164 -8.922 -16.906 1 69.69 77 VAL A N 1
ATOM 609 C CA . VAL A 1 77 ? -10.617 -10.234 -17.203 1 69.69 77 VAL A CA 1
ATOM 610 C C . VAL A 1 77 ? -11.695 -11.305 -16.984 1 69.69 77 VAL A C 1
ATOM 612 O O . VAL A 1 77 ? -12.461 -11.234 -16.031 1 69.69 77 VAL A O 1
ATOM 615 N N . HIS A 1 78 ? -11.742 -12.133 -18.078 1 77.38 78 HIS A N 1
ATOM 616 C CA . HIS A 1 78 ? -12.617 -13.289 -17.891 1 77.38 78 HIS A CA 1
ATOM 617 C C . HIS A 1 78 ? -11.93 -14.367 -17.062 1 77.38 78 HIS A C 1
ATOM 619 O O . HIS A 1 78 ? -10.758 -14.672 -17.281 1 77.38 78 HIS A O 1
ATOM 625 N N . GLY A 1 79 ? -12.453 -14.703 -15.922 1 87 79 GLY A N 1
ATOM 626 C CA . GLY A 1 79 ? -11.898 -15.766 -15.094 1 87 79 GLY A CA 1
ATOM 627 C C . GLY A 1 79 ? -10.992 -15.242 -13.992 1 87 79 GLY A C 1
ATOM 628 O O . GLY A 1 79 ? -11.195 -14.133 -13.484 1 87 79 GLY A O 1
ATOM 629 N N . VAL A 1 80 ? -10 -16.141 -13.586 1 94.44 80 VAL A N 1
ATOM 630 C CA . VAL A 1 80 ? -9.117 -15.82 -12.477 1 94.44 80 VAL A CA 1
ATOM 631 C C . VAL A 1 80 ? -7.758 -15.375 -13.008 1 94.44 80 VAL A C 1
ATOM 633 O O . VAL A 1 80 ? -7.129 -16.078 -13.805 1 94.44 80 VAL A O 1
ATOM 636 N N . TYR A 1 81 ? -7.344 -14.227 -12.617 1 95.12 81 TYR A N 1
ATOM 637 C CA . TYR A 1 81 ? -6.066 -13.648 -13.023 1 95.12 81 TYR A CA 1
ATOM 638 C C . TYR A 1 81 ? -5.125 -13.523 -11.836 1 95.12 81 TYR A C 1
ATOM 640 O O . TYR A 1 81 ? -5.465 -12.914 -10.82 1 95.12 81 TYR A O 1
ATOM 648 N N . LEU A 1 82 ? -3.975 -14.211 -11.953 1 96.44 82 LEU A N 1
ATOM 649 C CA . LEU A 1 82 ? -2.912 -13.977 -10.984 1 96.44 82 LEU A CA 1
ATOM 650 C C . LEU A 1 82 ? -2.291 -12.602 -11.172 1 96.44 82 LEU A C 1
ATOM 652 O O . LEU A 1 82 ? -1.403 -12.422 -12.016 1 96.44 82 LEU A O 1
ATOM 656 N N . TRP A 1 83 ? -2.648 -11.656 -10.414 1 94.5 83 TRP A N 1
ATOM 657 C CA . TRP A 1 83 ? -2.316 -10.242 -10.57 1 94.5 83 TRP A CA 1
ATOM 658 C C . TRP A 1 83 ? -0.952 -9.938 -9.961 1 94.5 83 TRP A C 1
ATOM 660 O O . TRP A 1 83 ? -0.199 -9.117 -10.5 1 94.5 83 TRP A O 1
ATOM 670 N N . ARG A 1 84 ? -0.644 -10.547 -8.797 1 96.69 84 ARG A N 1
ATOM 671 C CA . ARG A 1 84 ? 0.63 -10.367 -8.109 1 96.69 84 ARG A CA 1
ATOM 672 C C . ARG A 1 84 ? 1.083 -11.656 -7.438 1 96.69 84 ARG A C 1
ATOM 674 O O . ARG A 1 84 ? 0.267 -12.391 -6.871 1 96.69 84 ARG A O 1
ATOM 681 N N . PHE A 1 85 ? 2.299 -11.875 -7.492 1 97.38 85 PHE A N 1
ATOM 682 C CA . PHE A 1 85 ? 2.916 -13.023 -6.84 1 97.38 85 PHE A CA 1
ATOM 683 C C . PHE A 1 85 ? 4.375 -12.734 -6.5 1 97.38 85 PHE A C 1
ATOM 685 O O . PHE A 1 85 ? 5.16 -12.375 -7.379 1 97.38 85 PHE A O 1
ATOM 692 N N . MET A 1 86 ? 4.684 -12.844 -5.203 1 96.69 86 MET A N 1
ATOM 693 C CA . MET A 1 86 ? 6.055 -12.547 -4.805 1 96.69 86 MET A CA 1
ATOM 694 C C . MET A 1 86 ? 6.496 -13.461 -3.662 1 96.69 86 MET A C 1
ATOM 696 O O . MET A 1 86 ? 5.734 -13.695 -2.723 1 96.69 86 MET A O 1
ATOM 700 N N . ILE A 1 87 ? 7.637 -14.023 -3.764 1 97.81 87 ILE A N 1
ATOM 701 C CA . ILE A 1 87 ? 8.352 -14.68 -2.678 1 97.81 87 ILE A CA 1
ATOM 702 C C . ILE A 1 87 ? 9.531 -13.82 -2.238 1 97.81 87 ILE A C 1
ATOM 704 O O . ILE A 1 87 ? 10.281 -13.305 -3.074 1 97.81 87 ILE A O 1
ATOM 708 N N . ALA A 1 88 ? 9.68 -13.688 -0.936 1 98.38 88 ALA A N 1
ATOM 709 C CA . ALA A 1 88 ? 10.734 -12.852 -0.378 1 98.38 88 ALA A CA 1
ATOM 710 C C . ALA A 1 88 ? 12.117 -13.391 -0.757 1 98.38 88 ALA A C 1
ATOM 712 O O . ALA A 1 88 ? 12.305 -14.602 -0.884 1 98.38 88 ALA A O 1
ATOM 713 N N . GLY A 1 89 ? 13.047 -12.523 -0.884 1 97.31 89 GLY A N 1
ATOM 714 C CA . GLY A 1 89 ? 14.391 -12.82 -1.365 1 97.31 89 GLY A CA 1
ATOM 715 C C . GLY A 1 89 ? 15.039 -13.992 -0.652 1 97.31 89 GLY A C 1
ATOM 716 O O . GLY A 1 89 ? 15.469 -14.953 -1.292 1 97.31 89 GLY A O 1
ATOM 717 N N . PRO A 1 90 ? 15.094 -13.961 0.639 1 97.75 90 PRO A N 1
ATOM 718 C CA . PRO A 1 90 ? 15.781 -15.008 1.393 1 97.75 90 PRO A CA 1
ATOM 719 C C . PRO A 1 90 ? 15.133 -16.375 1.213 1 97.75 90 PRO A C 1
ATOM 721 O O . PRO A 1 90 ? 15.734 -17.406 1.558 1 97.75 90 PRO A O 1
ATOM 724 N N . TYR A 1 91 ? 13.938 -16.438 0.658 1 97.5 91 TYR A N 1
ATOM 725 C CA . TYR A 1 91 ? 13.203 -17.688 0.557 1 97.5 91 TYR A CA 1
ATOM 726 C C . TYR A 1 91 ? 13.094 -18.141 -0.894 1 97.5 91 TYR A C 1
ATOM 728 O O . TYR A 1 91 ? 12.445 -19.141 -1.189 1 97.5 91 TYR A O 1
ATOM 736 N N . GLN A 1 92 ? 13.672 -17.484 -1.741 1 95.19 92 GLN A N 1
ATOM 737 C CA . GLN A 1 92 ? 13.641 -17.844 -3.154 1 95.19 92 GLN A CA 1
ATOM 738 C C . GLN A 1 92 ? 14.625 -18.969 -3.459 1 95.19 92 GLN A C 1
ATOM 740 O O . GLN A 1 92 ? 15.57 -19.188 -2.703 1 95.19 92 GLN A O 1
ATOM 745 N N . GLY A 1 93 ? 14.32 -19.672 -4.586 1 93.69 93 GLY A N 1
ATOM 746 C CA . GLY A 1 93 ? 15.195 -20.75 -5.012 1 93.69 93 GLY A CA 1
ATOM 747 C C . GLY A 1 93 ? 15.117 -21.969 -4.113 1 93.69 93 GLY A C 1
ATOM 748 O O . GLY A 1 93 ? 16.016 -22.812 -4.125 1 93.69 93 GLY A O 1
ATOM 749 N N . LYS A 1 94 ? 14.062 -22.016 -3.309 1 96.19 94 LYS A N 1
ATOM 750 C CA . LYS A 1 94 ? 13.938 -23.109 -2.35 1 96.19 94 LYS A CA 1
ATOM 751 C C . LYS A 1 94 ? 12.672 -23.922 -2.6 1 96.19 94 LYS A C 1
ATOM 753 O O . LYS A 1 94 ? 12.289 -24.75 -1.779 1 96.19 94 LYS A O 1
ATOM 758 N N . GLY A 1 95 ? 11.992 -23.562 -3.684 1 96.25 95 GLY A N 1
ATOM 759 C CA . GLY A 1 95 ? 10.812 -24.328 -4.051 1 96.25 95 GLY A CA 1
ATOM 760 C C . GLY A 1 95 ? 9.531 -23.766 -3.482 1 96.25 95 GLY A C 1
ATOM 761 O O . GLY A 1 95 ? 8.445 -24.281 -3.756 1 96.25 95 GLY A O 1
ATOM 762 N N . TYR A 1 96 ? 9.547 -22.672 -2.727 1 97.81 96 TYR A N 1
ATOM 763 C CA . TYR A 1 96 ? 8.375 -22.109 -2.059 1 97.81 96 TYR A CA 1
ATOM 764 C C . TYR A 1 96 ? 7.395 -21.531 -3.07 1 97.81 96 TYR A C 1
ATOM 766 O O . TYR A 1 96 ? 6.176 -21.578 -2.867 1 97.81 96 TYR A O 1
ATOM 774 N N . GLY A 1 97 ? 7.883 -21 -4.133 1 97.5 97 GLY A N 1
ATOM 775 C CA . GLY A 1 97 ? 7.008 -20.484 -5.18 1 97.5 97 GLY A CA 1
ATOM 776 C C . GLY A 1 97 ? 6.125 -21.562 -5.785 1 97.5 97 GLY A C 1
ATOM 777 O O . GLY A 1 97 ? 4.914 -21.375 -5.934 1 97.5 97 GLY A O 1
ATOM 778 N N . LYS A 1 98 ? 6.77 -22.625 -6.137 1 97.19 98 LYS A N 1
ATOM 779 C CA . LYS A 1 98 ? 6.027 -23.766 -6.68 1 97.19 98 LYS A CA 1
ATOM 780 C C . LYS A 1 98 ? 4.988 -24.266 -5.684 1 97.19 98 LYS A C 1
ATOM 782 O O . LYS A 1 98 ? 3.842 -24.531 -6.055 1 97.19 98 LYS A O 1
ATOM 787 N N . GLN A 1 99 ? 5.348 -24.406 -4.477 1 98 99 GLN A N 1
ATOM 788 C CA . GLN A 1 99 ? 4.434 -24.891 -3.443 1 98 99 GLN A CA 1
ATOM 789 C C . GLN A 1 99 ? 3.246 -23.938 -3.275 1 98 99 GLN A C 1
ATOM 791 O O . GLN A 1 99 ? 2.107 -24.391 -3.127 1 98 99 GLN A O 1
ATOM 796 N N . ALA A 1 100 ? 3.504 -22.672 -3.273 1 98.31 100 ALA A N 1
ATOM 797 C CA . ALA A 1 100 ? 2.434 -21.672 -3.164 1 98.31 100 ALA A CA 1
ATOM 798 C C . ALA A 1 100 ? 1.441 -21.812 -4.316 1 98.31 100 ALA A C 1
ATOM 800 O O . ALA A 1 100 ? 0.228 -21.75 -4.105 1 98.31 100 ALA A O 1
ATOM 801 N N . MET A 1 101 ? 1.972 -22.031 -5.496 1 97.75 101 MET A N 1
ATOM 802 C CA . MET A 1 101 ? 1.119 -22.188 -6.668 1 97.75 101 MET A CA 1
ATOM 803 C C . MET A 1 101 ? 0.281 -23.453 -6.562 1 97.75 101 MET A C 1
ATOM 805 O O . MET A 1 101 ? -0.881 -23.469 -6.973 1 97.75 101 MET A O 1
ATOM 809 N N . GLU A 1 102 ? 0.853 -24.469 -6.027 1 97.25 102 GLU A N 1
ATOM 810 C CA . GLU A 1 102 ? 0.11 -25.703 -5.82 1 97.25 102 GLU A CA 1
ATOM 811 C C . GLU A 1 102 ? -1.042 -25.5 -4.84 1 97.25 102 GLU A C 1
ATOM 813 O O . GLU A 1 102 ? -2.141 -26.016 -5.051 1 97.25 102 GLU A O 1
ATOM 818 N N . VAL A 1 103 ? -0.783 -24.797 -3.805 1 97.81 103 VAL A N 1
ATOM 819 C CA . VAL A 1 103 ? -1.825 -24.469 -2.836 1 97.81 103 VAL A CA 1
ATOM 820 C C . VAL A 1 103 ? -2.934 -23.672 -3.516 1 97.81 103 VAL A C 1
ATOM 822 O O . VAL A 1 103 ? -4.117 -23.953 -3.324 1 97.81 103 VAL A O 1
ATOM 825 N N . LEU A 1 104 ? -2.576 -22.703 -4.324 1 97.88 104 LEU A N 1
ATOM 826 C CA . LEU A 1 104 ? -3.549 -21.875 -5.035 1 97.88 104 LEU A CA 1
ATOM 827 C C . LEU A 1 104 ? -4.398 -22.719 -5.973 1 97.88 104 LEU A C 1
ATOM 829 O O . LEU A 1 104 ? -5.625 -22.594 -5.996 1 97.88 104 LEU A O 1
ATOM 833 N N . VAL A 1 105 ? -3.746 -23.562 -6.727 1 97.31 105 VAL A N 1
ATOM 834 C CA . VAL A 1 105 ? -4.434 -24.406 -7.699 1 97.31 105 VAL A CA 1
ATOM 835 C C . VAL A 1 105 ? -5.449 -25.297 -6.984 1 97.31 105 VAL A C 1
ATOM 837 O O . VAL A 1 105 ? -6.582 -25.453 -7.445 1 97.31 105 VAL A O 1
ATOM 840 N N . LYS A 1 106 ? -5.027 -25.859 -5.867 1 96.94 106 LYS A N 1
ATOM 841 C CA . LYS A 1 106 ? -5.949 -26.672 -5.078 1 96.94 106 LYS A CA 1
ATOM 842 C C . LYS A 1 106 ? -7.164 -25.859 -4.645 1 96.94 106 LYS A C 1
ATOM 844 O O . LYS A 1 106 ? -8.297 -26.344 -4.703 1 96.94 106 LYS A O 1
ATOM 849 N N . HIS A 1 107 ? -6.93 -24.672 -4.23 1 95.69 107 HIS A N 1
ATOM 850 C CA . HIS A 1 107 ? -8 -23.781 -3.812 1 95.69 107 HIS A CA 1
ATOM 851 C C . HIS A 1 107 ? 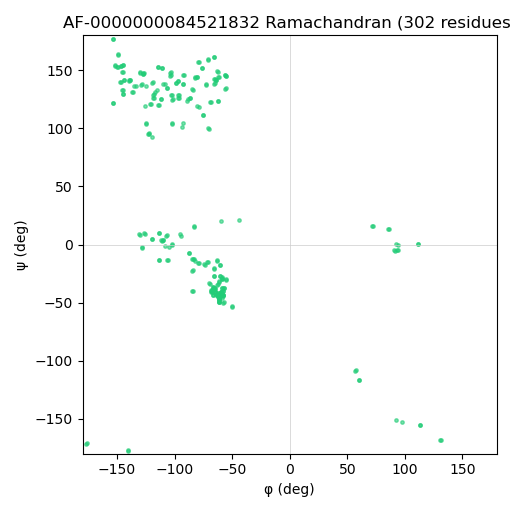-8.953 -23.484 -4.965 1 95.69 107 HIS A C 1
ATOM 853 O O . HIS A 1 107 ? -10.172 -23.547 -4.801 1 95.69 107 HIS A O 1
ATOM 859 N N . LEU A 1 108 ? -8.422 -23.203 -6.109 1 96.38 108 LEU A N 1
ATOM 860 C CA . LEU A 1 108 ? -9.219 -22.859 -7.285 1 96.38 108 LEU A CA 1
ATOM 861 C C . LEU A 1 108 ? -10.016 -24.062 -7.773 1 96.38 108 LEU A C 1
ATOM 863 O O . LEU A 1 108 ? -11.188 -23.938 -8.125 1 96.38 108 LEU A O 1
ATOM 867 N N . LYS A 1 109 ? -9.438 -25.203 -7.746 1 96.38 109 LYS A N 1
ATOM 868 C CA . LYS A 1 109 ? -10.141 -26.422 -8.125 1 96.38 109 LYS A CA 1
ATOM 869 C C . LYS A 1 109 ? -11.359 -26.656 -7.234 1 96.38 109 LYS A C 1
ATOM 871 O O . LYS A 1 109 ? -12.414 -27.078 -7.711 1 96.38 109 LYS A O 1
ATOM 876 N N . GLY A 1 110 ? -11.172 -26.406 -6.023 1 95.69 110 GLY A N 1
ATOM 877 C CA . GLY A 1 110 ? -12.266 -26.547 -5.078 1 95.69 110 GLY A CA 1
ATOM 878 C C . GLY A 1 110 ? -13.445 -25.641 -5.395 1 95.69 110 GLY A C 1
ATOM 879 O O . GLY A 1 110 ? -14.57 -25.891 -4.949 1 95.69 110 GLY A O 1
ATOM 880 N N . GLN A 1 111 ? -13.227 -24.641 -6.195 1 94.38 111 GLN A N 1
ATOM 881 C CA . GLN A 1 111 ? -14.266 -23.688 -6.574 1 94.38 111 GLN A CA 1
ATOM 882 C C . GLN A 1 111 ? -14.797 -23.984 -7.977 1 94.38 111 GLN A C 1
ATOM 884 O O . GLN A 1 111 ? -15.57 -23.203 -8.531 1 94.38 111 GLN A O 1
ATOM 889 N N . GLY A 1 112 ? -14.25 -24.984 -8.555 1 95.25 112 GLY A N 1
ATOM 890 C CA . GLY A 1 112 ? -14.672 -25.375 -9.891 1 95.25 112 GLY A CA 1
ATOM 891 C C . GLY A 1 112 ? -13.938 -24.625 -10.992 1 95.25 112 GLY A C 1
ATOM 892 O O . GLY A 1 112 ? -14.375 -24.625 -12.141 1 95.25 112 GLY A O 1
ATOM 893 N N . ILE A 1 113 ? -12.914 -23.984 -10.633 1 95 113 ILE A N 1
ATOM 894 C CA . ILE A 1 113 ? -12.094 -23.266 -11.594 1 95 113 ILE A CA 1
ATOM 895 C C . ILE A 1 113 ? -10.953 -24.141 -12.078 1 95 113 ILE A C 1
ATOM 897 O O . ILE A 1 113 ? -10.289 -24.812 -11.273 1 95 113 ILE A O 1
ATOM 901 N N . ASN A 1 114 ? -10.672 -24.094 -13.422 1 96.19 114 ASN A N 1
ATOM 902 C CA . ASN A 1 114 ? -9.703 -25.031 -13.961 1 96.19 114 ASN A CA 1
ATOM 903 C C . ASN A 1 114 ? -8.594 -24.328 -14.742 1 96.19 114 ASN A C 1
ATOM 905 O O . ASN A 1 114 ? -7.812 -24.969 -15.445 1 96.19 114 ASN A O 1
ATOM 909 N N . GLU A 1 115 ? -8.578 -23 -14.633 1 96.31 115 GLU A N 1
ATOM 910 C CA . GLU A 1 115 ? -7.508 -22.266 -15.297 1 96.31 115 GLU A CA 1
ATOM 911 C C . GLU A 1 115 ? -7.215 -20.953 -14.57 1 96.31 115 GLU A C 1
ATOM 913 O O . GLU A 1 115 ? -8.078 -20.406 -13.891 1 96.31 115 GLU A O 1
ATOM 918 N N . ILE A 1 116 ? -6.047 -20.531 -14.711 1 96.5 116 ILE A N 1
ATOM 919 C CA . ILE A 1 116 ? -5.609 -19.234 -14.188 1 96.5 116 ILE A CA 1
ATOM 920 C C . ILE A 1 116 ? -4.688 -18.562 -15.203 1 96.5 116 ILE A C 1
ATOM 922 O O . ILE A 1 116 ? -3.883 -19.219 -15.859 1 96.5 116 ILE A O 1
ATOM 926 N N . MET A 1 117 ? -4.855 -17.281 -15.305 1 95.31 117 MET A N 1
ATOM 927 C CA . MET A 1 117 ? -4.066 -16.516 -16.266 1 95.31 117 MET A CA 1
ATOM 928 C C . MET A 1 117 ? -3.131 -15.539 -15.547 1 95.31 117 MET A C 1
ATOM 930 O O . MET A 1 117 ? -3.371 -15.18 -14.391 1 95.31 117 MET A O 1
ATOM 934 N N . THR A 1 118 ? -2.084 -15.234 -16.156 1 95.06 118 THR A N 1
ATOM 935 C CA . THR A 1 118 ? -1.181 -14.172 -15.734 1 95.06 118 THR A CA 1
ATOM 936 C C . THR A 1 118 ? -0.417 -13.602 -16.922 1 95.06 118 THR A C 1
ATOM 938 O O . THR A 1 118 ? -0.712 -13.93 -18.078 1 95.06 118 THR A O 1
ATOM 941 N N . SER A 1 119 ? 0.392 -12.57 -16.641 1 92.88 119 SER A N 1
ATOM 942 C CA . SER A 1 119 ? 1.254 -11.992 -17.672 1 92.88 119 SER A CA 1
ATOM 943 C C . SER A 1 119 ? 2.586 -11.539 -17.078 1 92.88 119 SER A C 1
ATOM 945 O O . SER A 1 119 ? 2.68 -11.266 -15.875 1 92.88 119 SER A O 1
ATOM 947 N N . CYS A 1 120 ? 3.561 -11.625 -17.859 1 91.19 120 CYS A N 1
ATOM 948 C CA . CYS A 1 120 ? 4.844 -11.102 -17.391 1 91.19 120 CYS A CA 1
ATOM 949 C C . CYS A 1 120 ? 5.664 -10.57 -18.562 1 91.19 120 CYS A C 1
ATOM 951 O O . CYS A 1 120 ? 5.395 -10.906 -19.719 1 91.19 120 CYS A O 1
ATOM 953 N N . GLU A 1 121 ? 6.492 -9.633 -18.234 1 86.94 121 GLU A N 1
ATOM 954 C CA . GLU A 1 121 ? 7.418 -9.109 -19.234 1 86.94 121 GLU A CA 1
ATOM 955 C C . GLU A 1 121 ? 8.508 -10.133 -19.562 1 86.94 121 GLU A C 1
ATOM 957 O O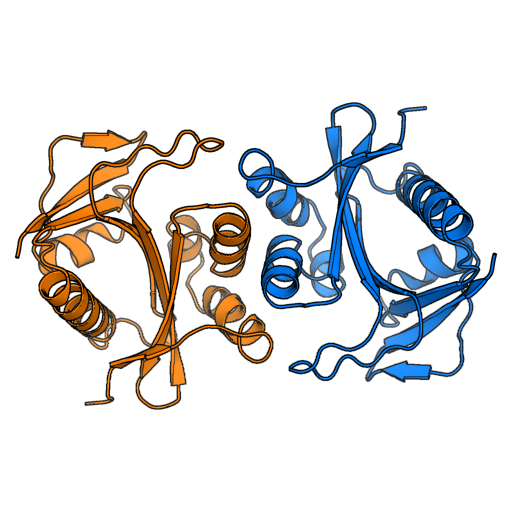 . GLU A 1 121 ? 8.727 -11.078 -18.797 1 86.94 121 GLU A O 1
ATOM 962 N N . VAL A 1 122 ? 9.07 -9.867 -20.75 1 83.44 122 VAL A N 1
ATOM 963 C CA . VAL A 1 122 ? 10.188 -10.711 -21.156 1 83.44 122 VAL A CA 1
ATOM 964 C C . VAL A 1 122 ? 11.5 -9.953 -20.969 1 83.44 122 VAL A C 1
ATOM 966 O O . VAL A 1 122 ? 11.531 -8.719 -21.062 1 83.44 122 VAL A O 1
ATOM 969 N N . GLY A 1 123 ? 12.578 -10.664 -20.594 1 81.75 123 GLY A N 1
ATOM 970 C CA . GLY A 1 123 ? 13.867 -10.031 -20.422 1 81.75 123 GLY A CA 1
ATOM 971 C C . GLY A 1 123 ? 14.539 -10.383 -19.109 1 81.75 123 GLY A C 1
ATOM 972 O O . GLY A 1 123 ? 14.188 -11.383 -18.469 1 81.75 123 GLY A O 1
ATOM 973 N N . GLU A 1 124 ? 15.641 -9.609 -18.781 1 81.88 124 GLU A N 1
ATOM 974 C CA . GLU A 1 124 ? 16.406 -9.867 -17.562 1 81.88 124 GLU A CA 1
ATOM 975 C C . GLU A 1 124 ? 15.547 -9.664 -16.312 1 81.88 124 GLU A C 1
ATOM 977 O O . GLU A 1 124 ? 14.883 -8.633 -16.172 1 81.88 124 GLU A O 1
ATOM 982 N N . GLY A 1 125 ? 15.469 -10.695 -15.492 1 81.38 125 GLY A N 1
ATOM 983 C CA . GLY A 1 125 ? 14.719 -10.594 -14.25 1 81.38 125 GLY A CA 1
ATOM 984 C C . GLY A 1 125 ? 13.281 -11.062 -14.375 1 81.38 125 GLY A C 1
ATOM 985 O O . GLY A 1 125 ? 12.531 -11.062 -13.391 1 81.38 125 GLY A O 1
ATOM 986 N N . SER A 1 126 ? 12.922 -11.383 -15.586 1 87.06 126 SER A N 1
ATOM 987 C CA . SER A 1 126 ? 11.555 -11.836 -15.852 1 87.06 126 SER A CA 1
ATOM 988 C C . SER A 1 126 ? 11.258 -13.148 -15.133 1 87.06 126 SER A C 1
ATOM 990 O O . SER A 1 126 ? 12.109 -14.039 -15.086 1 87.06 126 SER A O 1
ATOM 992 N N . PRO A 1 127 ? 10.047 -13.211 -14.648 1 89.75 127 PRO A N 1
ATOM 993 C CA . PRO A 1 127 ? 9.656 -14.469 -14.016 1 89.75 127 PRO A CA 1
ATOM 994 C C . PRO A 1 127 ? 9.18 -15.516 -15.023 1 89.75 127 PRO A C 1
ATOM 996 O O . PRO A 1 127 ? 8.602 -16.531 -14.633 1 89.75 127 PRO A O 1
ATOM 999 N N . MET A 1 128 ? 9.43 -15.367 -16.266 1 91.06 128 MET A N 1
ATOM 1000 C CA . MET A 1 128 ? 8.93 -16.234 -17.344 1 91.06 128 MET A CA 1
ATOM 1001 C C . MET A 1 128 ? 9.359 -17.672 -17.109 1 91.06 128 MET A C 1
ATOM 1003 O O . MET A 1 128 ? 8.547 -18.594 -17.234 1 91.06 128 MET A O 1
ATOM 1007 N N . SER A 1 129 ? 10.578 -17.891 -16.859 1 92.12 129 SER A N 1
ATOM 1008 C CA . SER A 1 129 ? 11.086 -19.234 -16.656 1 92.12 129 SER A CA 1
ATOM 1009 C C . SER A 1 129 ? 10.375 -19.938 -15.5 1 92.12 129 SER A C 1
ATOM 1011 O O . SER A 1 129 ? 10.109 -21.141 -15.555 1 92.12 129 SER A O 1
ATOM 1013 N N . PHE A 1 130 ? 10.086 -19.203 -14.5 1 94.06 130 PHE A N 1
ATOM 1014 C CA . PHE A 1 130 ? 9.352 -19.734 -13.352 1 94.06 130 PHE A CA 1
ATOM 1015 C C . PHE A 1 130 ? 7.977 -20.219 -13.773 1 94.06 130 PHE A C 1
ATOM 1017 O O . PHE A 1 130 ? 7.59 -21.359 -13.453 1 94.06 130 PHE A O 1
ATOM 1024 N N . TYR A 1 131 ? 7.246 -19.422 -14.477 1 95.75 131 TYR A N 1
ATOM 1025 C CA . TYR A 1 131 ? 5.879 -19.734 -14.867 1 95.75 131 TYR A CA 1
ATOM 1026 C C . TYR A 1 131 ? 5.855 -20.891 -15.875 1 95.75 131 TYR A C 1
ATOM 1028 O O . TYR A 1 131 ? 5.008 -21.781 -15.789 1 95.75 131 TYR A O 1
ATOM 1036 N N . THR A 1 132 ? 6.848 -20.844 -16.766 1 94.56 132 THR A N 1
ATOM 1037 C CA . THR A 1 132 ? 6.883 -21.906 -17.766 1 94.56 132 THR A CA 1
ATOM 1038 C C . THR A 1 132 ? 7.172 -23.25 -17.109 1 94.56 132 THR A C 1
ATOM 1040 O O . THR A 1 132 ? 6.582 -24.266 -17.469 1 94.56 132 THR A O 1
ATOM 1043 N N . ARG A 1 133 ? 7.988 -23.281 -16.172 1 95.5 133 ARG A N 1
ATOM 1044 C CA . ARG A 1 133 ? 8.32 -24.5 -15.453 1 95.5 133 ARG A CA 1
ATOM 1045 C C . ARG A 1 133 ? 7.117 -25.031 -14.68 1 95.5 133 ARG A C 1
ATOM 1047 O O . ARG A 1 133 ? 6.996 -26.234 -14.453 1 95.5 133 ARG A O 1
ATOM 1054 N N . LEU A 1 134 ? 6.234 -24.172 -14.305 1 95.81 134 LEU A N 1
ATOM 1055 C CA . LEU A 1 134 ? 5.039 -24.547 -13.555 1 95.81 134 LEU A CA 1
ATOM 1056 C C . LEU A 1 134 ? 3.947 -25.047 -14.492 1 95.81 134 LEU A C 1
ATOM 1058 O O . LEU A 1 134 ? 2.918 -25.547 -14.031 1 95.81 134 LEU A O 1
ATOM 1062 N N . GLY A 1 135 ? 4.148 -24.812 -15.812 1 97 135 GLY A N 1
ATOM 1063 C CA . GLY A 1 135 ? 3.188 -25.328 -16.766 1 97 135 GLY A CA 1
ATOM 1064 C C . GLY A 1 135 ? 2.371 -24.25 -17.453 1 97 135 GLY A C 1
ATOM 1065 O O . GLY A 1 135 ? 1.482 -24.547 -18.25 1 97 135 GLY A O 1
ATOM 1066 N N . PHE A 1 136 ? 2.654 -22.953 -17.094 1 97.56 136 PHE A N 1
ATOM 1067 C CA . PHE A 1 136 ? 2.012 -21.875 -17.812 1 97.56 136 PHE A CA 1
ATOM 1068 C C . PHE A 1 136 ? 2.467 -21.844 -19.266 1 97.56 136 PHE A C 1
ATOM 1070 O O . PHE A 1 136 ? 3.641 -22.078 -19.562 1 97.56 136 PHE A O 1
ATOM 1077 N N . THR A 1 137 ? 1.562 -21.531 -20.172 1 97 137 THR A N 1
ATOM 1078 C CA . THR A 1 137 ? 1.876 -21.406 -21.594 1 97 137 THR A CA 1
ATOM 1079 C C . THR A 1 137 ? 1.342 -20.094 -22.156 1 97 137 THR A C 1
ATOM 1081 O O . THR A 1 137 ? 0.321 -19.594 -21.688 1 97 137 THR A O 1
ATOM 1084 N N . PRO A 1 138 ? 2.039 -19.547 -23.141 1 94.81 138 PRO A N 1
ATOM 1085 C CA . PRO A 1 138 ? 1.494 -18.344 -23.781 1 94.81 138 PRO A CA 1
ATOM 1086 C C . PRO A 1 138 ? 0.083 -18.562 -24.328 1 94.81 138 PRO A C 1
ATOM 1088 O O . PRO A 1 138 ? -0.211 -19.609 -24.891 1 94.81 138 PRO A O 1
ATOM 1091 N N . ASN A 1 139 ? -0.812 -17.609 -24.047 1 93.69 139 ASN A N 1
ATOM 1092 C CA . ASN A 1 139 ? -2.203 -17.781 -24.453 1 93.69 139 ASN A CA 1
ATOM 1093 C C . ASN A 1 139 ? -2.553 -16.875 -25.641 1 93.69 139 ASN A C 1
ATOM 1095 O O . ASN A 1 139 ? -3.725 -16.719 -25.984 1 93.69 139 ASN A O 1
ATOM 1099 N N . GLY A 1 140 ? -1.583 -16.25 -26.188 1 91.38 140 GLY A N 1
ATOM 1100 C CA . GLY A 1 140 ? -1.769 -15.453 -27.391 1 91.38 140 GLY A CA 1
ATOM 1101 C C . GLY A 1 140 ? -2.1 -14 -27.109 1 91.38 140 GLY A C 1
ATOM 1102 O O . GLY A 1 140 ? -2.213 -13.195 -28.031 1 91.38 140 GLY A O 1
ATOM 1103 N N . GLU A 1 141 ? -2.281 -13.688 -25.859 1 87.88 141 GLU A N 1
ATOM 1104 C CA . GLU A 1 141 ? -2.588 -12.312 -25.484 1 87.88 141 GLU A CA 1
ATOM 1105 C C . GLU A 1 141 ? -1.317 -11.531 -25.156 1 87.88 141 GLU A C 1
ATOM 1107 O O . GLU A 1 141 ? -0.315 -12.117 -24.734 1 87.88 141 GLU A O 1
ATOM 1112 N N . THR A 1 142 ? -1.332 -10.242 -25.484 1 86.62 142 THR A N 1
ATOM 1113 C CA . THR A 1 142 ? -0.242 -9.344 -25.094 1 86.62 142 THR A CA 1
ATOM 1114 C C . THR A 1 142 ? -0.781 -8.102 -24.406 1 86.62 142 THR A C 1
ATOM 1116 O O . THR A 1 142 ? -1.847 -7.594 -24.766 1 86.62 142 THR A O 1
ATOM 1119 N N . PHE A 1 143 ? -0.134 -7.746 -23.406 1 82.31 143 PHE A N 1
ATOM 1120 C CA . PHE A 1 143 ? -0.436 -6.523 -22.688 1 82.31 143 PHE A CA 1
ATOM 1121 C C . PHE A 1 143 ? 0.777 -5.602 -22.641 1 82.31 143 PHE A C 1
ATOM 1123 O O . PHE A 1 143 ? 1.626 -5.727 -21.75 1 82.31 143 PHE A O 1
ATOM 1130 N N . GLY A 1 144 ? 0.773 -4.707 -23.578 1 83 144 GLY A N 1
ATOM 1131 C CA . GLY A 1 144 ? 1.991 -3.92 -23.688 1 83 144 GLY A CA 1
ATOM 1132 C C . GLY A 1 144 ? 3.225 -4.758 -23.969 1 83 144 GLY A C 1
ATOM 1133 O O . GLY A 1 144 ? 3.297 -5.445 -24.984 1 83 144 GLY A O 1
ATOM 1134 N N . GLU A 1 145 ? 4.09 -4.691 -23.016 1 85.44 145 GLU A N 1
ATOM 1135 C CA . GLU A 1 145 ? 5.328 -5.449 -23.156 1 85.44 145 GLU A CA 1
ATOM 1136 C C . GLU A 1 145 ? 5.223 -6.812 -22.484 1 85.44 145 GLU A C 1
ATOM 1138 O O . GLU A 1 145 ? 6.199 -7.566 -22.438 1 85.44 145 GLU A O 1
ATOM 1143 N N . GLU A 1 146 ? 4.02 -7.094 -22.062 1 90.06 146 GLU A N 1
ATOM 1144 C CA . GLU A 1 146 ? 3.84 -8.344 -21.328 1 90.06 146 GLU A CA 1
ATOM 1145 C C . GLU A 1 146 ? 3.191 -9.406 -22.219 1 90.06 146 GLU A C 1
ATOM 1147 O O . GLU A 1 146 ? 2.389 -9.086 -23.094 1 90.06 146 GLU A O 1
ATOM 1152 N N . ILE A 1 147 ? 3.58 -10.641 -21.922 1 91.62 147 ILE A N 1
ATOM 1153 C CA . ILE A 1 147 ? 3.012 -11.805 -22.609 1 91.62 147 ILE A CA 1
ATOM 1154 C C . ILE A 1 147 ? 2 -12.492 -21.688 1 91.62 147 ILE A C 1
ATOM 1156 O O . ILE A 1 147 ? 2.285 -12.734 -20.516 1 91.62 147 ILE A O 1
ATOM 1160 N N . GLY A 1 148 ? 0.828 -12.711 -22.234 1 94.12 148 GLY A N 1
ATOM 1161 C CA . GLY A 1 148 ? -0.178 -13.438 -21.484 1 94.12 148 GLY A CA 1
ATOM 1162 C C . GLY A 1 148 ? 0.126 -14.922 -21.359 1 94.12 148 GLY A C 1
ATOM 1163 O O . GLY A 1 148 ? 0.588 -15.547 -22.328 1 94.12 148 GLY A O 1
ATOM 1164 N N . LEU A 1 149 ? -0.086 -15.461 -20.203 1 96.5 149 LEU A N 1
ATOM 1165 C CA . LEU A 1 149 ? 0.148 -16.859 -19.891 1 96.5 149 LEU A CA 1
ATOM 1166 C C . LEU A 1 149 ? -1.089 -17.5 -19.266 1 96.5 149 LEU A C 1
ATOM 1168 O O . LEU A 1 149 ? -1.844 -16.828 -18.562 1 96.5 149 LEU A O 1
ATOM 1172 N N . THR A 1 150 ? -1.263 -18.766 -19.531 1 97 150 THR A N 1
ATOM 1173 C CA . THR A 1 150 ? -2.373 -19.5 -18.938 1 97 150 THR A CA 1
ATOM 1174 C C . THR A 1 150 ? -1.903 -20.859 -18.406 1 97 150 THR A C 1
ATOM 1176 O O . THR A 1 150 ? -1.094 -21.531 -19.047 1 97 150 THR A O 1
ATOM 1179 N N . LEU A 1 151 ? -2.33 -21.203 -17.281 1 97.56 151 LEU A N 1
ATOM 1180 C CA . LEU A 1 151 ? -2.184 -22.531 -16.703 1 97.56 151 LEU A CA 1
ATOM 1181 C C . LEU A 1 151 ? -3.535 -23.234 -16.609 1 97.56 151 LEU A C 1
ATOM 1183 O O . LEU A 1 151 ? -4.488 -22.688 -16.062 1 97.56 151 LEU A O 1
ATOM 1187 N N . ARG A 1 152 ? -3.602 -24.391 -17.172 1 97.19 152 ARG A N 1
ATOM 1188 C CA . ARG A 1 152 ? -4.812 -25.203 -17.094 1 97.19 152 ARG A CA 1
ATOM 1189 C C . ARG A 1 152 ? -4.602 -26.422 -16.219 1 97.19 152 ARG A C 1
ATOM 1191 O O . ARG A 1 152 ? -3.545 -27.062 -16.281 1 97.19 152 ARG A O 1
ATOM 1198 N N . PHE A 1 153 ? -5.637 -26.688 -15.406 1 96.12 153 PHE A N 1
ATOM 1199 C CA . PHE A 1 153 ? -5.496 -27.812 -14.484 1 96.12 153 PHE A CA 1
ATOM 1200 C C . PHE A 1 153 ? -6.848 -28.469 -14.219 1 96.12 153 PHE A C 1
ATOM 1202 O O . PHE A 1 153 ? -7.895 -27.844 -14.445 1 96.12 153 PHE A O 1
ATOM 1209 N N . MET B 1 1 ? -2.939 31.953 -6.32 1 76.75 1 MET B N 1
ATOM 1210 C CA . MET B 1 1 ? -2.309 30.75 -5.797 1 76.75 1 MET B CA 1
ATOM 1211 C C . MET B 1 1 ? -3.168 29.516 -6.082 1 76.75 1 MET B C 1
ATOM 1213 O O . MET B 1 1 ? -4.398 29.609 -6.07 1 76.75 1 MET B O 1
ATOM 1217 N N . PRO B 1 2 ? -2.566 28.375 -6.488 1 87.62 2 PRO B N 1
ATOM 1218 C CA . PRO B 1 2 ? -3.426 27.219 -6.793 1 87.62 2 PRO B CA 1
ATOM 1219 C C . PRO B 1 2 ? -4.344 26.844 -5.633 1 87.62 2 PRO B C 1
ATOM 1221 O O . PRO B 1 2 ? -4.023 27.125 -4.473 1 87.62 2 PRO B O 1
ATOM 1224 N N . ASP B 1 3 ? -5.473 26.422 -5.93 1 93.44 3 ASP B N 1
ATOM 1225 C CA . ASP B 1 3 ? -6.445 25.984 -4.938 1 93.44 3 ASP B CA 1
ATOM 1226 C C . ASP B 1 3 ? -6.078 24.609 -4.383 1 93.44 3 ASP B C 1
ATOM 1228 O O . ASP B 1 3 ? -6.082 23.625 -5.117 1 93.44 3 ASP B O 1
ATOM 1232 N N . VAL B 1 4 ? -5.695 24.625 -3.119 1 98.12 4 VAL B N 1
ATOM 1233 C CA . VAL B 1 4 ? -5.359 23.359 -2.473 1 98.12 4 VAL B CA 1
ATOM 1234 C C . VAL B 1 4 ? -6.621 22.719 -1.902 1 98.12 4 VAL B C 1
ATOM 1236 O O . VAL B 1 4 ? -7.395 23.375 -1.198 1 98.12 4 VAL B O 1
ATOM 1239 N N . HIS B 1 5 ? -6.902 21.469 -2.26 1 98.31 5 HIS B N 1
ATOM 1240 C CA . HIS B 1 5 ? -8.086 20.766 -1.776 1 98.31 5 HIS B CA 1
ATOM 1241 C C . HIS B 1 5 ? -7.832 19.266 -1.677 1 98.31 5 HIS B C 1
ATOM 1243 O O . HIS B 1 5 ? -6.844 18.766 -2.215 1 98.31 5 HIS B O 1
ATOM 1249 N N . PHE B 1 6 ? -8.711 18.594 -0.939 1 98.31 6 PHE B N 1
ATOM 1250 C CA . PHE B 1 6 ? -8.602 17.156 -0.734 1 98.31 6 PHE B CA 1
ATOM 1251 C C . PHE B 1 6 ? -9.531 16.391 -1.677 1 98.31 6 PHE B C 1
ATOM 1253 O O . PHE B 1 6 ? -10.656 16.828 -1.917 1 98.31 6 PHE B O 1
ATOM 1260 N N . ARG B 1 7 ? -9.062 15.312 -2.221 1 98.19 7 ARG B N 1
ATOM 1261 C CA . ARG B 1 7 ? -9.891 14.422 -3.025 1 98.19 7 ARG B CA 1
ATOM 1262 C C . ARG B 1 7 ? -9.789 12.984 -2.531 1 98.19 7 ARG B C 1
ATOM 1264 O O . ARG B 1 7 ? -8.719 12.539 -2.111 1 98.19 7 ARG B O 1
ATOM 1271 N N . ARG B 1 8 ? -10.945 12.273 -2.682 1 97.88 8 ARG B N 1
ATOM 1272 C CA . ARG B 1 8 ? -10.898 10.836 -2.428 1 97.88 8 ARG B CA 1
ATOM 1273 C C . ARG B 1 8 ? -10.008 10.133 -3.449 1 97.88 8 ARG B C 1
ATOM 1275 O O . ARG B 1 8 ? -9.977 10.508 -4.621 1 97.88 8 ARG B O 1
ATOM 1282 N N . ILE B 1 9 ? -9.289 9.242 -2.891 1 97.81 9 ILE B N 1
ATOM 1283 C CA . ILE B 1 9 ? -8.508 8.375 -3.77 1 97.81 9 ILE B CA 1
ATOM 1284 C C . ILE B 1 9 ? -9.383 7.242 -4.289 1 97.81 9 ILE B C 1
ATOM 1286 O O . ILE B 1 9 ? -10.266 6.754 -3.576 1 97.81 9 ILE B O 1
ATOM 1290 N N . ASN B 1 10 ? -9.219 6.828 -5.496 1 95.31 10 ASN B N 1
ATOM 1291 C CA . ASN B 1 10 ? -9.977 5.738 -6.105 1 95.31 10 ASN B CA 1
ATOM 1292 C C . ASN B 1 10 ? -9.086 4.855 -6.977 1 95.31 10 ASN B C 1
ATOM 1294 O O . ASN B 1 10 ? -7.863 5.027 -6.996 1 95.31 10 ASN B O 1
ATOM 1298 N N . ALA B 1 11 ? -9.695 3.889 -7.602 1 94.31 11 ALA B N 1
ATOM 1299 C CA . ALA B 1 11 ? -8.953 2.9 -8.383 1 94.31 11 ALA B CA 1
ATOM 1300 C C . ALA B 1 11 ? -8.148 3.572 -9.484 1 94.31 11 ALA B C 1
ATOM 1302 O O . ALA B 1 11 ? -7.062 3.104 -9.844 1 94.31 11 ALA B O 1
ATOM 1303 N N . LYS B 1 12 ? -8.555 4.695 -9.992 1 93.56 12 LYS B N 1
ATOM 1304 C CA . LYS B 1 12 ? -7.91 5.371 -11.117 1 93.56 12 LYS B CA 1
ATOM 1305 C C . LYS B 1 12 ? -6.746 6.234 -10.641 1 93.56 12 LYS B C 1
ATOM 1307 O O . LYS B 1 12 ? -5.848 6.559 -11.422 1 93.56 12 LYS B O 1
ATOM 1312 N N . THR B 1 13 ? -6.762 6.625 -9.359 1 96.44 13 THR B N 1
ATOM 1313 C CA . THR B 1 13 ? -5.789 7.625 -8.938 1 96.44 13 THR B CA 1
ATOM 1314 C C . THR B 1 13 ? -4.797 7.023 -7.945 1 96.44 13 THR B C 1
ATOM 1316 O O . THR B 1 13 ? -3.76 7.625 -7.652 1 96.44 13 THR B O 1
ATOM 1319 N N . VAL B 1 14 ? -5.047 5.84 -7.391 1 97.75 14 VAL B N 1
ATOM 1320 C CA . VAL B 1 14 ? -4.285 5.27 -6.285 1 97.75 14 VAL B CA 1
ATOM 1321 C C . VAL B 1 14 ? -2.822 5.109 -6.691 1 97.75 14 VAL B C 1
ATOM 1323 O O . VAL B 1 14 ? -1.917 5.41 -5.91 1 97.75 14 VAL B O 1
ATOM 1326 N N . LEU B 1 15 ? -2.529 4.691 -7.887 1 97.06 15 LEU B N 1
ATOM 1327 C CA . LEU B 1 15 ? -1.149 4.473 -8.305 1 97.06 15 LEU B CA 1
ATOM 1328 C C . LEU B 1 15 ? -0.385 5.789 -8.375 1 97.06 15 LEU B C 1
ATOM 1330 O O . LEU B 1 15 ? 0.769 5.867 -7.949 1 97.06 15 LEU B O 1
ATOM 1334 N N . GLU B 1 16 ? -1.065 6.754 -8.945 1 97.94 16 GLU B N 1
ATOM 1335 C CA . GLU B 1 16 ? -0.448 8.07 -9.016 1 97.94 16 GLU B CA 1
ATOM 1336 C C . GLU B 1 16 ? -0.082 8.586 -7.621 1 97.94 16 GLU B C 1
ATOM 1338 O O . GLU B 1 16 ? 1.013 9.117 -7.418 1 97.94 16 GLU B O 1
ATOM 1343 N N . ILE B 1 17 ? -0.957 8.422 -6.699 1 98.69 17 ILE B N 1
ATOM 1344 C CA . ILE B 1 17 ? -0.754 8.914 -5.34 1 98.69 17 ILE B CA 1
ATOM 1345 C C . ILE B 1 17 ? 0.366 8.125 -4.668 1 98.69 17 ILE B C 1
ATOM 1347 O O . ILE B 1 17 ? 1.22 8.695 -3.988 1 98.69 17 ILE B O 1
ATOM 1351 N N . CYS B 1 18 ? 0.414 6.828 -4.867 1 98.62 18 CYS B N 1
ATOM 1352 C CA . CYS B 1 18 ? 1.505 6.012 -4.348 1 98.62 18 CYS B CA 1
ATOM 1353 C C . CYS B 1 18 ? 2.85 6.5 -4.867 1 98.62 18 CYS B C 1
ATOM 1355 O O . CYS B 1 18 ? 3.811 6.621 -4.105 1 98.62 18 CYS B O 1
ATOM 1357 N N . ASN B 1 19 ? 2.898 6.867 -6.086 1 98.12 19 ASN B N 1
ATOM 1358 C CA . ASN B 1 19 ? 4.148 7.188 -6.77 1 98.12 19 ASN B CA 1
ATOM 1359 C C . ASN B 1 19 ? 4.703 8.531 -6.312 1 98.12 19 ASN B C 1
ATOM 1361 O O . ASN B 1 19 ? 5.875 8.836 -6.547 1 98.12 19 ASN B O 1
ATOM 1365 N N . LEU B 1 20 ? 3.912 9.312 -5.719 1 98.56 20 LEU B N 1
ATOM 1366 C CA . LEU B 1 20 ? 4.402 10.594 -5.227 1 98.56 20 LEU B CA 1
ATOM 1367 C C . LEU B 1 20 ? 5.551 10.398 -4.242 1 98.56 20 LEU B C 1
ATOM 1369 O O . LEU B 1 20 ? 6.434 11.25 -4.125 1 98.56 20 LEU B O 1
ATOM 1373 N N . SER B 1 21 ? 5.566 9.305 -3.529 1 97.94 21 SER B N 1
ATOM 1374 C CA . SER B 1 21 ? 6.625 9.023 -2.568 1 97.94 21 SER B CA 1
ATOM 1375 C C . SER B 1 21 ? 7.988 8.961 -3.25 1 97.94 21 SER B C 1
ATOM 1377 O O . SER B 1 21 ? 9.008 9.281 -2.641 1 97.94 21 SER B O 1
ATOM 1379 N N . ASP B 1 22 ? 8.031 8.617 -4.516 1 96.81 22 ASP B N 1
ATOM 1380 C CA . ASP B 1 22 ? 9.281 8.461 -5.258 1 96.81 22 ASP B CA 1
ATOM 1381 C C . ASP B 1 22 ? 9.93 9.82 -5.523 1 96.81 22 ASP B C 1
ATOM 1383 O O . ASP B 1 22 ? 11.094 9.891 -5.918 1 96.81 22 ASP B O 1
ATOM 1387 N N . THR B 1 23 ? 9.188 10.898 -5.352 1 97.81 23 THR B N 1
ATOM 1388 C CA . THR B 1 23 ? 9.711 12.234 -5.621 1 97.81 23 THR B CA 1
ATOM 1389 C C . THR B 1 23 ? 10.477 12.766 -4.418 1 97.81 23 THR B C 1
ATOM 1391 O O . THR B 1 23 ? 11.164 13.781 -4.52 1 97.81 23 THR B O 1
ATOM 1394 N N . LEU B 1 24 ? 10.352 12.102 -3.246 1 95.69 24 LEU B N 1
ATOM 1395 C CA . LEU B 1 24 ? 11.016 12.555 -2.027 1 95.69 24 LEU B CA 1
ATOM 1396 C C . LEU B 1 24 ? 12.5 12.219 -2.059 1 95.69 24 LEU B C 1
ATOM 1398 O O . LEU B 1 24 ? 12.914 11.258 -2.711 1 95.69 24 LEU B O 1
ATOM 1402 N N . SER B 1 25 ? 13.227 13.031 -1.376 1 92.38 25 SER B N 1
ATOM 1403 C CA . SER B 1 25 ? 14.633 12.695 -1.191 1 92.38 25 SER B CA 1
ATOM 1404 C C . SER B 1 25 ? 14.789 11.43 -0.353 1 92.38 25 SER B C 1
ATOM 1406 O O . SER B 1 25 ? 13.867 11.023 0.352 1 92.38 25 SER B O 1
ATOM 1408 N N . GLU B 1 26 ? 15.953 10.828 -0.445 1 90.75 26 GLU B N 1
ATOM 1409 C CA . GLU B 1 26 ? 16.234 9.617 0.325 1 90.75 26 GLU B CA 1
ATOM 1410 C C . GLU B 1 26 ? 16.062 9.867 1.821 1 90.75 26 GLU B C 1
ATOM 1412 O O . GLU B 1 26 ? 15.492 9.031 2.531 1 90.75 26 GLU B O 1
ATOM 1417 N N . VAL B 1 27 ? 16.562 10.992 2.275 1 88.69 27 VAL B N 1
ATOM 1418 C CA . VAL B 1 27 ? 16.5 11.328 3.695 1 88.69 27 VAL B CA 1
ATOM 1419 C C . VAL B 1 27 ? 15.047 11.516 4.121 1 88.69 27 VAL B C 1
ATOM 1421 O O . VAL B 1 27 ? 14.641 11.062 5.191 1 88.69 27 VAL B O 1
ATOM 1424 N N . GLN B 1 28 ? 14.219 12.141 3.299 1 87.12 28 GLN B N 1
ATOM 1425 C CA . GLN B 1 28 ? 12.805 12.359 3.596 1 87.12 28 GLN B CA 1
ATOM 1426 C C . GLN B 1 28 ? 12.055 11.031 3.662 1 87.12 28 GLN B C 1
ATOM 1428 O O . GLN B 1 28 ? 11.156 10.859 4.492 1 87.12 28 GLN B O 1
ATOM 1433 N N . ARG B 1 29 ? 12.414 10.141 2.793 1 90.25 29 ARG B N 1
ATOM 1434 C CA . ARG B 1 29 ? 11.719 8.859 2.717 1 90.25 29 ARG B CA 1
ATOM 1435 C C . ARG B 1 29 ? 11.938 8.047 3.984 1 90.25 29 ARG B C 1
ATOM 1437 O O . ARG B 1 29 ? 11.102 7.207 4.34 1 90.25 29 ARG B O 1
ATOM 1444 N N . GLU B 1 30 ? 12.938 8.344 4.684 1 88.31 30 GLU B N 1
ATOM 1445 C CA . GLU B 1 30 ? 13.203 7.664 5.945 1 88.31 30 GLU B CA 1
ATOM 1446 C C . GLU B 1 30 ? 12.328 8.219 7.07 1 88.31 30 GLU B C 1
ATOM 1448 O O . GLU B 1 30 ? 12.195 7.594 8.125 1 88.31 30 GLU B O 1
ATOM 1453 N N . MET B 1 31 ? 11.75 9.375 6.852 1 87.44 31 MET B N 1
ATOM 1454 C CA . MET B 1 31 ? 11.039 10.086 7.914 1 87.44 31 MET B CA 1
ATOM 1455 C C . MET B 1 31 ? 9.531 9.992 7.719 1 87.44 31 MET B C 1
ATOM 1457 O O . MET B 1 31 ? 8.758 10.32 8.625 1 87.44 31 MET B O 1
ATOM 1461 N N . VAL B 1 32 ? 9.125 9.547 6.516 1 90.5 32 VAL B N 1
ATOM 1462 C CA . VAL B 1 32 ? 7.699 9.445 6.223 1 90.5 32 VAL B CA 1
ATOM 1463 C C . VAL B 1 32 ? 7.41 8.133 5.508 1 90.5 32 VAL B C 1
ATOM 1465 O O . VAL B 1 32 ? 8.102 7.773 4.551 1 90.5 32 VAL B O 1
ATOM 1468 N N . ALA B 1 33 ? 6.465 7.457 5.961 1 93.81 33 ALA B N 1
ATOM 1469 C CA . ALA B 1 33 ? 6.086 6.207 5.309 1 93.81 33 ALA B CA 1
ATOM 1470 C C . ALA B 1 33 ? 5.633 6.449 3.873 1 93.81 33 ALA B C 1
ATOM 1472 O O . ALA B 1 33 ? 4.957 7.445 3.59 1 93.81 33 ALA B O 1
ATOM 1473 N N . ASP B 1 34 ? 5.949 5.523 2.99 1 97.5 34 ASP B N 1
ATOM 1474 C CA . ASP B 1 34 ? 5.422 5.602 1.632 1 97.5 34 ASP B CA 1
ATOM 1475 C C . ASP B 1 34 ? 3.896 5.664 1.638 1 97.5 34 ASP B C 1
ATOM 1477 O O . ASP B 1 34 ? 3.246 5 2.445 1 97.5 34 ASP B O 1
ATOM 1481 N N . ASN B 1 35 ? 3.373 6.414 0.666 1 98.62 35 ASN B N 1
ATOM 1482 C CA . ASN B 1 35 ? 1.922 6.52 0.552 1 98.62 35 ASN B CA 1
ATOM 1483 C C . ASN B 1 35 ? 1.269 5.152 0.396 1 98.62 35 ASN B C 1
ATOM 1485 O O . ASN B 1 35 ? 0.202 4.898 0.959 1 98.62 35 ASN B O 1
ATOM 1489 N N . ALA B 1 36 ? 1.93 4.309 -0.334 1 98.69 36 ALA B N 1
ATOM 1490 C CA . ALA B 1 36 ? 1.374 2.973 -0.531 1 98.69 36 ALA B CA 1
ATOM 1491 C C . ALA B 1 36 ? 1.261 2.227 0.795 1 98.69 36 ALA B C 1
ATOM 1493 O O . ALA B 1 36 ? 0.251 1.569 1.06 1 98.69 36 ALA B O 1
ATOM 1494 N N . VAL B 1 37 ? 2.281 2.303 1.604 1 98.38 37 VAL B N 1
ATOM 1495 C CA . VAL B 1 37 ? 2.27 1.661 2.916 1 98.38 37 VAL B CA 1
ATOM 1496 C C . VAL B 1 37 ? 1.16 2.262 3.775 1 98.38 37 VAL B C 1
ATOM 1498 O O . VAL B 1 37 ? 0.436 1.536 4.461 1 98.38 37 VAL B O 1
ATOM 1501 N N . SER B 1 38 ? 1.01 3.531 3.727 1 98.19 38 SER B N 1
ATOM 1502 C CA . SER B 1 38 ? -0.029 4.227 4.48 1 98.19 38 SER B CA 1
ATOM 1503 C C . SER B 1 38 ? -1.42 3.77 4.055 1 98.19 38 SER B C 1
ATOM 1505 O O . SER B 1 38 ? -2.266 3.469 4.898 1 98.19 38 SER B O 1
ATOM 1507 N N . ILE B 1 39 ? -1.644 3.701 2.738 1 98.62 39 ILE B N 1
ATOM 1508 C CA . ILE B 1 39 ? -2.943 3.287 2.219 1 98.62 39 ILE B CA 1
ATOM 1509 C C . ILE B 1 39 ? -3.191 1.819 2.557 1 98.62 39 ILE B C 1
ATOM 1511 O O . ILE B 1 39 ? -4.312 1.436 2.898 1 98.62 39 ILE B O 1
ATOM 1515 N N . ALA B 1 40 ? -2.141 1.019 2.514 1 98.31 40 ALA B N 1
ATOM 1516 C CA . ALA B 1 40 ? -2.258 -0.388 2.889 1 98.31 40 ALA B CA 1
ATOM 1517 C C . ALA B 1 40 ? -2.666 -0.533 4.352 1 98.31 40 ALA B C 1
ATOM 1519 O O . ALA B 1 40 ? -3.535 -1.343 4.684 1 98.31 40 ALA B O 1
ATOM 1520 N N . GLN B 1 41 ? -2.084 0.221 5.195 1 96.56 41 GLN B N 1
ATOM 1521 C CA . GLN B 1 41 ? -2.449 0.18 6.605 1 96.56 41 GLN B CA 1
ATOM 1522 C C . GLN B 1 41 ? -3.877 0.673 6.82 1 96.56 41 GLN B C 1
ATOM 1524 O O . GLN B 1 41 ? -4.613 0.124 7.645 1 96.56 41 GLN B O 1
ATOM 1529 N N . ALA B 1 42 ? -4.254 1.678 6.09 1 96.81 42 ALA B N 1
ATOM 1530 C CA . ALA B 1 42 ? -5.602 2.227 6.207 1 96.81 42 ALA B CA 1
ATOM 1531 C C . ALA B 1 42 ? -6.652 1.179 5.844 1 96.81 42 ALA B C 1
ATOM 1533 O O . ALA B 1 42 ? -7.75 1.174 6.402 1 96.81 42 ALA B O 1
ATOM 1534 N N . TYR B 1 43 ? -6.309 0.328 4.969 1 96.56 43 TYR B N 1
ATOM 1535 C CA . TYR B 1 43 ? -7.207 -0.733 4.523 1 96.56 43 TYR B CA 1
ATOM 1536 C C . TYR B 1 43 ? -7.699 -1.562 5.703 1 96.56 43 TYR B C 1
ATOM 1538 O O . TYR B 1 43 ? -8.836 -2.041 5.699 1 96.56 43 TYR B O 1
ATOM 1546 N N . PHE B 1 44 ? -6.914 -1.671 6.73 1 95.25 44 PHE B N 1
ATOM 1547 C CA . PHE B 1 44 ? -7.242 -2.562 7.836 1 95.25 44 PHE B CA 1
ATOM 1548 C C . PHE B 1 44 ? -7.527 -1.77 9.102 1 95.25 44 PHE B C 1
ATOM 1550 O O . PHE B 1 44 ? -7.59 -2.336 10.195 1 95.25 44 PHE B O 1
ATOM 1557 N N . SER B 1 45 ? -7.637 -0.522 8.969 1 93.69 45 SER B N 1
ATOM 1558 C CA . SER B 1 45 ? -7.984 0.355 10.078 1 93.69 45 SER B CA 1
ATOM 1559 C C . SER B 1 45 ? -9.477 0.667 10.094 1 93.69 45 SER B C 1
ATOM 1561 O O . SER B 1 45 ? -10.086 0.876 9.039 1 93.69 45 SER B O 1
ATOM 1563 N N . GLU B 1 46 ? -10.094 0.718 11.25 1 91.06 46 GLU B N 1
ATOM 1564 C CA . GLU B 1 46 ? -11.492 1.125 11.383 1 91.06 46 GLU B CA 1
ATOM 1565 C C . GLU B 1 46 ? -11.609 2.639 11.531 1 91.06 46 GLU B C 1
ATOM 1567 O O . GLU B 1 46 ? -12.711 3.189 11.453 1 91.06 46 GLU B O 1
ATOM 1572 N N . ASN B 1 47 ? -10.43 3.32 11.68 1 92.75 47 ASN B N 1
ATOM 1573 C CA . ASN B 1 47 ? -10.484 4.703 12.141 1 92.75 47 ASN B CA 1
ATOM 1574 C C . ASN B 1 47 ? -9.648 5.625 11.258 1 92.75 47 ASN B C 1
ATOM 1576 O O . ASN B 1 47 ? -9.422 6.785 11.602 1 92.75 47 ASN B O 1
ATOM 1580 N N . ALA B 1 48 ? -9.211 5.039 10.156 1 95.56 48 ALA B N 1
ATOM 1581 C CA . ALA B 1 48 ? -8.375 5.848 9.266 1 95.56 48 ALA B CA 1
ATOM 1582 C C . ALA B 1 48 ? -9.234 6.684 8.328 1 95.56 48 ALA B C 1
ATOM 1584 O O . ALA B 1 48 ? -10.242 6.203 7.797 1 95.56 48 ALA B O 1
ATOM 1585 N N . TRP B 1 49 ? -8.906 7.926 8.195 1 96.5 49 TRP B N 1
ATOM 1586 C CA . TRP B 1 49 ? -9.391 8.852 7.176 1 96.5 49 TRP B CA 1
ATOM 1587 C C . TRP B 1 49 ? -8.234 9.367 6.32 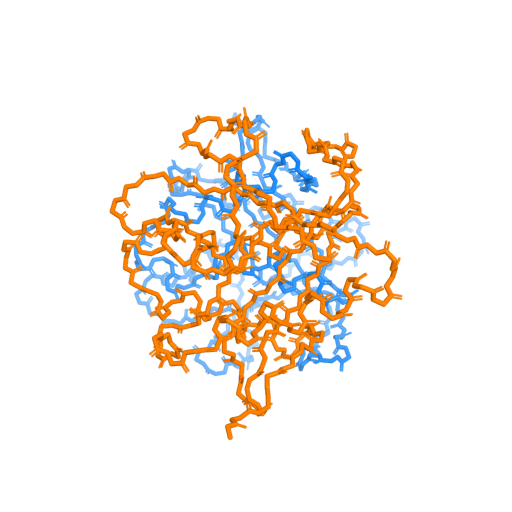1 96.5 49 TRP B C 1
ATOM 1589 O O . TRP B 1 49 ? -7.227 9.836 6.844 1 96.5 49 TRP B O 1
ATOM 1599 N N . PHE B 1 50 ? -8.352 9.219 4.949 1 98.44 50 PHE B N 1
ATOM 1600 C CA . PHE B 1 50 ? -7.23 9.703 4.145 1 98.44 50 PHE B CA 1
ATOM 1601 C C . PHE B 1 50 ? -7.723 10.289 2.828 1 98.44 50 PHE B C 1
ATOM 1603 O O . PHE B 1 50 ? -8.82 9.961 2.365 1 98.44 50 PHE B O 1
ATOM 1610 N N . ARG B 1 51 ? -6.895 11.203 2.299 1 98.69 51 ARG B N 1
ATOM 1611 C CA . ARG B 1 51 ? -7.16 11.898 1.043 1 98.69 51 ARG B CA 1
ATOM 1612 C C . ARG B 1 51 ? -5.867 12.188 0.291 1 98.69 51 ARG B C 1
ATOM 1614 O O . ARG B 1 51 ? -4.793 12.25 0.895 1 98.69 51 ARG B O 1
ATOM 1621 N N . ALA B 1 52 ? -6.027 12.289 -0.983 1 98.81 52 ALA B N 1
ATOM 1622 C CA . ALA B 1 52 ? -4.98 12.93 -1.771 1 98.81 52 ALA B CA 1
ATOM 1623 C C . ALA B 1 52 ? -5.094 14.453 -1.695 1 98.81 52 ALA B C 1
ATOM 1625 O O . ALA B 1 52 ? -6.199 14.992 -1.592 1 98.81 52 ALA B O 1
ATOM 1626 N N . ILE B 1 53 ? -3.98 15.117 -1.677 1 98.81 53 ILE B N 1
ATOM 1627 C CA . ILE B 1 53 ? -3.934 16.578 -1.714 1 98.81 53 ILE B CA 1
ATOM 1628 C C . ILE B 1 53 ? -3.709 17.047 -3.148 1 98.81 53 ILE B C 1
ATOM 1630 O O . ILE B 1 53 ? -2.791 16.578 -3.826 1 98.81 53 ILE B O 1
ATOM 1634 N N . TYR B 1 54 ? -4.547 17.953 -3.598 1 98.69 54 TYR B N 1
ATOM 1635 C CA . TYR B 1 54 ? -4.434 18.484 -4.945 1 98.69 54 TYR B CA 1
ATOM 1636 C C . TYR B 1 54 ? -4.195 20 -4.914 1 98.69 54 TYR B C 1
ATOM 1638 O O . TYR B 1 54 ? -4.707 20.688 -4.031 1 98.69 54 TYR B O 1
ATOM 1646 N N . ALA B 1 55 ? -3.367 20.484 -5.727 1 98.38 55 ALA B N 1
ATOM 1647 C CA . ALA B 1 55 ? -3.33 21.891 -6.148 1 98.38 55 ALA B CA 1
ATOM 1648 C C . ALA B 1 55 ? -3.949 22.062 -7.535 1 98.38 55 ALA B C 1
ATOM 1650 O O . ALA B 1 55 ? -3.354 21.672 -8.539 1 98.38 55 ALA B O 1
ATOM 1651 N N . ASP B 1 56 ? -5.156 22.578 -7.582 1 97 56 ASP B N 1
ATOM 1652 C CA . ASP B 1 56 ? -5.961 22.531 -8.797 1 97 56 ASP B CA 1
ATOM 1653 C C . ASP B 1 56 ? -6.156 21.094 -9.273 1 97 56 ASP B C 1
ATOM 1655 O O . ASP B 1 56 ? -6.777 20.281 -8.586 1 97 56 ASP B O 1
ATOM 1659 N N . ASP B 1 57 ? -5.516 20.703 -10.359 1 96.5 57 ASP B N 1
ATOM 1660 C CA . ASP B 1 57 ? -5.773 19.375 -10.883 1 96.5 57 ASP B CA 1
ATOM 1661 C C . ASP B 1 57 ? -4.562 18.469 -10.695 1 96.5 57 ASP B C 1
ATOM 1663 O O . ASP B 1 57 ? -4.609 17.281 -11.039 1 96.5 57 ASP B O 1
ATOM 1667 N N . ASP B 1 58 ? -3.576 19.016 -10.047 1 98 58 ASP B N 1
ATOM 1668 C CA . ASP B 1 58 ? -2.354 18.234 -9.859 1 98 58 ASP B CA 1
ATOM 1669 C C . ASP B 1 58 ? -2.334 17.547 -8.492 1 98 58 ASP B C 1
ATOM 1671 O O . ASP B 1 58 ? -2.527 18.203 -7.469 1 98 58 ASP B O 1
ATOM 1675 N N . ALA B 1 59 ? -2.137 16.281 -8.492 1 98.69 59 ALA B N 1
ATOM 1676 C CA . ALA B 1 59 ? -1.903 15.578 -7.23 1 98.69 59 ALA B CA 1
ATOM 1677 C C . ALA B 1 59 ? -0.546 15.953 -6.641 1 98.69 59 ALA B C 1
ATOM 1679 O O . ALA B 1 59 ? 0.494 15.703 -7.254 1 98.69 59 ALA B O 1
ATOM 1680 N N . ILE B 1 60 ? -0.554 16.469 -5.418 1 98.75 60 ILE B N 1
ATOM 1681 C CA . ILE B 1 60 ? 0.715 17.016 -4.945 1 98.75 60 ILE B CA 1
ATOM 1682 C C . ILE B 1 60 ? 1.051 16.422 -3.576 1 98.75 60 ILE B C 1
ATOM 1684 O O . ILE B 1 60 ? 2.074 16.766 -2.98 1 98.75 60 ILE B O 1
ATOM 1688 N N . GLY B 1 61 ? 0.129 15.586 -3.049 1 98.81 61 GLY B N 1
ATOM 1689 C CA . GLY B 1 61 ? 0.447 15.078 -1.724 1 98.81 61 GLY B CA 1
ATOM 1690 C C . GLY B 1 61 ? -0.573 14.078 -1.205 1 98.81 61 GLY B C 1
ATOM 1691 O O . GLY B 1 61 ? -1.417 13.602 -1.963 1 98.81 61 GLY B O 1
ATOM 1692 N N . PHE B 1 62 ? -0.432 13.727 0.063 1 98.88 62 PHE B N 1
ATOM 1693 C CA . PHE B 1 62 ? -1.223 12.719 0.76 1 98.88 62 PHE B CA 1
ATOM 1694 C C . PHE B 1 62 ? -1.393 13.086 2.229 1 98.88 62 PHE B C 1
ATOM 1696 O O . PHE B 1 62 ? -0.469 13.609 2.855 1 98.88 62 PHE B O 1
ATOM 1703 N N . ILE B 1 63 ? -2.568 12.867 2.746 1 98.69 63 ILE B N 1
ATOM 1704 C CA . ILE B 1 63 ? -2.85 13.141 4.148 1 98.69 63 ILE B CA 1
ATOM 1705 C C . ILE B 1 63 ? -3.705 12.023 4.734 1 98.69 63 ILE B C 1
ATOM 1707 O O . ILE B 1 63 ? -4.574 11.477 4.051 1 98.69 63 ILE B O 1
ATOM 1711 N N . MET B 1 64 ? -3.436 11.641 5.988 1 98.38 64 MET B N 1
ATOM 1712 C CA . MET B 1 64 ? -4.137 10.562 6.672 1 98.38 64 MET B CA 1
ATOM 1713 C C . MET B 1 64 ? -4.293 10.867 8.156 1 98.38 64 MET B C 1
ATOM 1715 O O . MET B 1 64 ? -3.338 11.281 8.812 1 98.38 64 MET B O 1
ATOM 1719 N N . LEU B 1 65 ? -5.516 10.727 8.625 1 97.25 65 LEU B N 1
ATOM 1720 C CA . LEU B 1 65 ? -5.836 10.891 10.039 1 97.25 65 LEU B CA 1
ATOM 1721 C C . LEU B 1 65 ? -6.23 9.562 10.672 1 97.25 65 LEU B C 1
ATOM 1723 O O . LEU B 1 65 ? -6.645 8.633 9.969 1 97.25 65 LEU B O 1
ATOM 1727 N N . HIS B 1 66 ? -6 9.469 11.867 1 94.56 66 HIS B N 1
ATOM 1728 C CA . HIS B 1 66 ? -6.531 8.398 12.711 1 94.56 66 HIS B CA 1
ATOM 1729 C C . HIS B 1 66 ? -7.371 8.969 13.852 1 94.56 66 HIS B C 1
ATOM 1731 O O . HIS B 1 66 ? -6.895 9.797 14.625 1 94.56 66 HIS B O 1
ATOM 1737 N N . GLN B 1 67 ? -8.602 8.578 13.891 1 90.56 67 GLN B N 1
ATOM 1738 C CA . GLN B 1 67 ? -9.5 9.086 14.922 1 90.56 67 GLN B CA 1
ATOM 1739 C C . GLN B 1 67 ? -10.148 7.953 15.703 1 90.56 67 GLN B C 1
ATOM 1741 O O . GLN B 1 67 ? -11.156 7.387 15.281 1 90.56 67 GLN B O 1
ATOM 1746 N N . GLY B 1 68 ? -9.695 7.73 16.875 1 82.31 68 GLY B N 1
ATOM 1747 C CA . GLY B 1 68 ? -10.258 6.684 17.719 1 82.31 68 GLY B CA 1
ATOM 1748 C C . GLY B 1 68 ? -9.297 5.535 17.969 1 82.31 68 GLY B C 1
ATOM 1749 O O . GLY B 1 68 ? -8.094 5.75 18.094 1 82.31 68 GLY B O 1
ATOM 1750 N N . ALA B 1 69 ? -9.836 4.332 18.281 1 78.5 69 ALA B N 1
ATOM 1751 C CA . ALA B 1 69 ? -9.023 3.17 18.625 1 78.5 69 ALA B CA 1
ATOM 1752 C C . ALA B 1 69 ? -9.219 2.043 17.625 1 78.5 69 ALA B C 1
ATOM 1754 O O . ALA B 1 69 ? -10.344 1.771 17.188 1 78.5 69 ALA B O 1
ATOM 1755 N N . ASP B 1 70 ? -8.062 1.585 17.172 1 76.44 70 ASP B N 1
ATOM 1756 C CA . ASP B 1 70 ? -8.141 0.377 16.359 1 76.44 70 ASP B CA 1
ATOM 1757 C C . ASP B 1 70 ? -8.055 -0.877 17.219 1 76.44 70 ASP B C 1
ATOM 1759 O O . ASP B 1 70 ? -7.18 -0.982 18.094 1 76.44 70 ASP B O 1
ATOM 1763 N N . TYR B 1 71 ? -8.938 -1.656 17.141 1 68.62 71 TYR B N 1
ATOM 1764 C CA . TYR B 1 71 ? -9.031 -2.818 18.016 1 68.62 71 TYR B CA 1
ATOM 1765 C C . TYR B 1 71 ? -7.848 -3.756 17.812 1 68.62 71 TYR B C 1
ATOM 1767 O O . TYR B 1 71 ? -7.426 -4.449 18.734 1 68.62 71 TYR B O 1
ATOM 1775 N N . ASP B 1 72 ? -7.461 -3.811 16.688 1 66.62 72 ASP B N 1
ATOM 1776 C CA . ASP B 1 72 ? -6.461 -4.832 16.375 1 66.62 72 ASP B CA 1
ATOM 1777 C C . ASP B 1 72 ? -5.078 -4.211 16.219 1 66.62 72 ASP B C 1
ATOM 1779 O O . ASP B 1 72 ? -4.117 -4.902 15.867 1 66.62 72 ASP B O 1
ATOM 1783 N N . ASP B 1 73 ? -5.18 -2.893 16.375 1 64.44 73 ASP B N 1
ATOM 1784 C CA . ASP B 1 73 ? -3.877 -2.236 16.312 1 64.44 73 ASP B CA 1
ATOM 1785 C C . ASP B 1 73 ? -3.637 -1.372 17.547 1 64.44 73 ASP B C 1
ATOM 1787 O O . ASP B 1 73 ? -4.57 -1.077 18.297 1 64.44 73 ASP B O 1
ATOM 1791 N N . GLU B 1 74 ? -2.736 -1.584 18.281 1 64.56 74 GLU B N 1
ATOM 1792 C CA . GLU B 1 74 ? -2.355 -0.913 19.516 1 64.56 74 GLU B CA 1
ATOM 1793 C C . GLU B 1 74 ? -2.436 0.604 19.375 1 64.56 74 GLU B C 1
ATOM 1795 O O . GLU B 1 74 ? -1.869 1.342 20.188 1 64.56 74 GLU B O 1
ATOM 1800 N N . ILE B 1 75 ? -3.20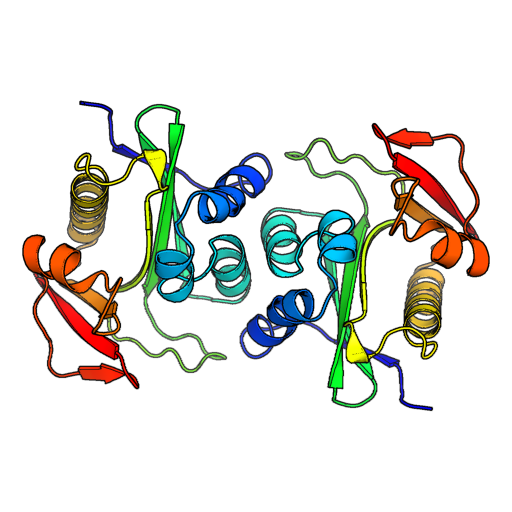9 1.062 18.391 1 66.88 75 ILE B N 1
ATOM 1801 C CA . ILE B 1 75 ? -3.35 2.506 18.25 1 66.88 75 ILE B CA 1
ATOM 1802 C C . ILE B 1 75 ? -4.566 2.986 19.031 1 66.88 75 ILE B C 1
ATOM 1804 O O . ILE B 1 75 ? -5.699 2.588 18.734 1 66.88 75 ILE B O 1
ATOM 1808 N N . ASP B 1 76 ? -4.379 3.566 20.094 1 71.25 76 ASP B N 1
ATOM 1809 C CA . ASP B 1 76 ? -5.422 4.184 20.906 1 71.25 76 ASP B CA 1
ATOM 1810 C C . ASP B 1 76 ? -5.129 5.664 21.141 1 71.25 76 ASP B C 1
ATOM 1812 O O . ASP B 1 76 ? -4.246 6.008 21.922 1 71.25 76 ASP B O 1
ATOM 1816 N N . VAL B 1 77 ? -5.734 6.441 20.266 1 71.94 77 VAL B N 1
ATOM 1817 C CA . VAL B 1 77 ? -5.5 7.879 20.375 1 71.94 77 VAL B CA 1
ATOM 1818 C C . VAL B 1 77 ? -6.809 8.586 20.719 1 71.94 77 VAL B C 1
ATOM 1820 O O . VAL B 1 77 ? -7.867 8.242 20.188 1 71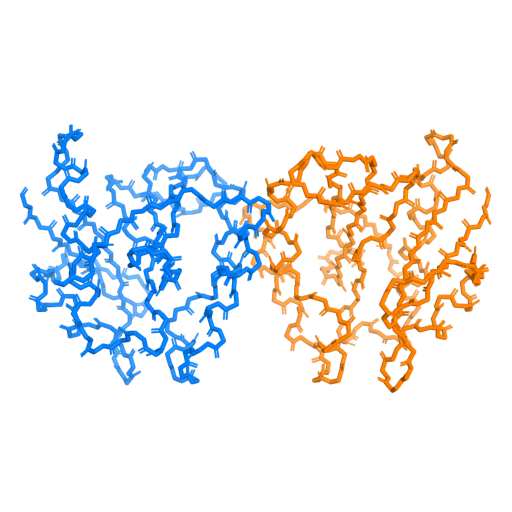.94 77 VAL B O 1
ATOM 1823 N N . HIS B 1 78 ? -6.617 9.461 21.734 1 78.38 78 HIS B N 1
ATOM 1824 C CA . HIS B 1 78 ? -7.766 10.312 22.031 1 78.38 78 HIS B CA 1
ATOM 1825 C C . HIS B 1 78 ? -7.848 11.484 21.062 1 78.38 78 HIS B C 1
ATOM 1827 O O . HIS B 1 78 ? -6.832 12.109 20.75 1 78.38 78 HIS B O 1
ATOM 1833 N N . GLY B 1 79 ? -8.891 11.609 20.312 1 87.19 79 GLY B N 1
ATOM 1834 C CA . GLY B 1 79 ? -9.078 12.719 19.391 1 87.19 79 GLY B CA 1
ATOM 1835 C C . GLY B 1 79 ? -8.578 12.43 17.984 1 87.19 79 GLY B C 1
ATOM 1836 O O . GLY B 1 79 ? -8.609 11.281 17.531 1 87.19 79 GLY B O 1
ATOM 1837 N N . VAL B 1 80 ? -8.156 13.547 17.297 1 94.69 80 VAL B N 1
ATOM 1838 C CA . VAL B 1 80 ? -7.73 13.422 15.898 1 94.69 80 VAL B CA 1
ATOM 1839 C C . VAL B 1 80 ? -6.203 13.422 15.828 1 94.69 80 VAL B C 1
ATOM 1841 O O . VAL B 1 80 ? -5.551 14.336 16.344 1 94.69 80 VAL B O 1
ATOM 1844 N N . TYR B 1 81 ? -5.664 12.43 15.234 1 95.25 81 TYR B N 1
ATOM 1845 C CA . TYR B 1 81 ? -4.227 12.273 15.062 1 95.25 81 TYR B CA 1
ATOM 1846 C C . TYR B 1 81 ? -3.836 12.352 13.594 1 95.25 81 TYR B C 1
ATOM 1848 O O . TYR B 1 81 ? -4.352 11.602 12.766 1 95.25 81 TYR B O 1
ATOM 1856 N N . LEU B 1 82 ? -2.992 13.336 13.289 1 96.62 82 LEU B N 1
ATOM 1857 C CA . LEU B 1 82 ? -2.387 13.367 11.969 1 96.62 82 LEU B CA 1
ATOM 1858 C C . LEU B 1 82 ? -1.365 12.25 11.812 1 96.62 82 LEU B C 1
ATOM 1860 O O . LEU B 1 82 ? -0.21 12.398 12.219 1 96.62 82 LEU B O 1
ATOM 1864 N N . TRP B 1 83 ? -1.699 11.211 11.188 1 94.56 83 TRP B N 1
ATOM 1865 C CA . TRP B 1 83 ? -0.931 9.969 11.109 1 94.56 83 TRP B CA 1
ATOM 1866 C C . TRP B 1 83 ? 0.109 10.047 9.992 1 94.56 83 TRP B C 1
ATOM 1868 O O . TRP B 1 83 ? 1.214 9.516 10.133 1 94.56 83 TRP B O 1
ATOM 1878 N N . ARG B 1 84 ? -0.26 10.648 8.844 1 96.75 84 ARG B N 1
ATOM 1879 C CA . ARG B 1 84 ? 0.632 10.812 7.699 1 96.75 84 ARG B CA 1
ATOM 1880 C C . ARG B 1 84 ? 0.377 12.133 6.988 1 96.75 84 ARG B C 1
ATOM 1882 O O . ARG B 1 84 ? -0.773 12.555 6.836 1 96.75 84 ARG B O 1
ATOM 1889 N N . PHE B 1 85 ? 1.39 12.703 6.574 1 97.44 85 PHE B N 1
ATOM 1890 C CA . PHE B 1 85 ? 1.323 13.938 5.805 1 97.44 85 PHE B CA 1
ATOM 1891 C C . PHE B 1 85 ? 2.543 14.078 4.902 1 97.44 85 PHE B C 1
ATOM 1893 O O . PHE B 1 85 ? 3.68 14.031 5.375 1 97.44 85 PHE B O 1
ATOM 1900 N N . MET B 1 86 ? 2.271 14.195 3.604 1 96.69 86 MET B N 1
ATOM 1901 C CA . MET B 1 86 ? 3.398 14.305 2.682 1 96.69 86 MET B CA 1
ATOM 1902 C C . MET B 1 86 ? 3.059 15.219 1.515 1 96.69 86 MET B C 1
ATOM 1904 O O . MET B 1 86 ? 1.956 15.156 0.967 1 96.69 86 MET B O 1
ATOM 1908 N N . ILE B 1 87 ? 3.92 16.109 1.193 1 97.75 87 ILE B N 1
ATOM 1909 C CA . ILE B 1 87 ? 3.918 16.875 -0.044 1 97.75 87 ILE B CA 1
ATOM 1910 C C . ILE B 1 87 ? 5.023 16.375 -0.968 1 97.75 87 ILE B C 1
ATOM 1912 O O . ILE B 1 87 ? 6.156 16.156 -0.53 1 97.75 87 ILE B O 1
ATOM 1916 N N . ALA B 1 88 ? 4.68 16.203 -2.23 1 98.38 88 ALA B N 1
ATOM 1917 C CA . ALA B 1 88 ? 5.633 15.695 -3.215 1 98.38 88 ALA B CA 1
ATOM 1918 C C . ALA B 1 88 ? 6.82 16.641 -3.375 1 98.38 88 ALA B C 1
ATOM 1920 O O . ALA B 1 88 ? 6.672 17.859 -3.258 1 98.38 88 ALA B O 1
ATOM 1921 N N . GLY B 1 89 ? 7.934 16.094 -3.674 1 97.25 89 GLY B N 1
ATOM 1922 C CA . GLY B 1 89 ? 9.203 16.812 -3.742 1 97.25 89 GLY B CA 1
ATOM 1923 C C . GLY B 1 89 ? 9.141 18.062 -4.578 1 97.25 89 GLY B C 1
ATOM 1924 O O . GLY B 1 89 ? 9.484 19.156 -4.102 1 97.25 89 GLY B O 1
ATOM 1925 N N . PRO B 1 90 ? 8.695 17.984 -5.777 1 97.75 90 PRO B N 1
ATOM 1926 C CA . PRO B 1 90 ? 8.68 19.141 -6.676 1 97.75 90 PRO B CA 1
ATOM 1927 C C . PRO B 1 90 ? 7.785 20.266 -6.168 1 97.75 90 PRO B C 1
ATOM 1929 O O . PRO B 1 90 ? 7.871 21.391 -6.66 1 97.75 90 PRO B O 1
ATOM 1932 N N . TYR B 1 91 ? 6.945 19.984 -5.191 1 97.44 91 TYR B N 1
ATOM 1933 C CA . TYR B 1 91 ? 5.973 20.969 -4.73 1 97.44 91 TYR B CA 1
ATOM 1934 C C . TYR B 1 91 ? 6.316 21.469 -3.33 1 97.44 91 TYR B C 1
ATOM 1936 O O . TYR B 1 91 ? 5.566 22.25 -2.74 1 97.44 91 TYR B O 1
ATOM 1944 N N . GLN B 1 92 ? 7.352 21.047 -2.818 1 95.12 92 GLN B N 1
ATOM 1945 C CA . GLN B 1 92 ? 7.777 21.469 -1.486 1 95.12 92 GLN B CA 1
ATOM 1946 C C . GLN B 1 92 ? 8.422 22.844 -1.521 1 95.12 92 GLN B C 1
ATOM 1948 O O . GLN B 1 92 ? 8.883 23.297 -2.572 1 95.12 92 GLN B O 1
ATOM 1953 N N . GLY B 1 93 ? 8.391 23.5 -0.326 1 93.62 93 GLY B N 1
ATOM 1954 C CA . GLY B 1 93 ? 9.008 24.812 -0.215 1 93.62 93 GLY B CA 1
ATOM 1955 C C . GLY B 1 93 ? 8.227 25.906 -0.928 1 93.62 93 GLY B C 1
ATOM 1956 O O . GLY B 1 93 ? 8.766 26.969 -1.216 1 93.62 93 GLY B O 1
ATOM 1957 N N . LYS B 1 94 ? 6.977 25.594 -1.25 1 96.12 94 LYS B N 1
ATOM 1958 C CA . LYS B 1 94 ? 6.164 26.531 -2.01 1 96.12 94 LYS B CA 1
ATOM 1959 C C . LYS B 1 94 ? 4.918 26.953 -1.225 1 96.12 94 LYS B C 1
ATOM 1961 O O . LYS B 1 94 ? 4.016 27.578 -1.771 1 96.12 94 LYS B O 1
ATOM 1966 N N . GLY B 1 95 ? 4.863 26.469 0.014 1 96.19 95 GLY B N 1
ATOM 1967 C CA . GLY B 1 95 ? 3.756 26.891 0.865 1 96.19 95 GLY B CA 1
ATOM 1968 C C . GLY B 1 95 ? 2.58 25.922 0.816 1 96.19 95 GLY B C 1
ATOM 1969 O O . GLY B 1 95 ? 1.595 26.109 1.533 1 96.19 95 GLY B O 1
ATOM 1970 N N . TYR B 1 96 ? 2.631 24.828 0.042 1 97.75 96 TYR B N 1
ATOM 1971 C CA . TYR B 1 96 ? 1.511 23.922 -0.143 1 97.75 96 TYR B CA 1
ATOM 1972 C C . TYR B 1 96 ? 1.23 23.141 1.134 1 97.75 96 TYR B C 1
ATOM 1974 O O . TYR B 1 96 ? 0.078 22.812 1.43 1 97.75 96 TYR B O 1
ATOM 1982 N N . GLY B 1 97 ? 2.244 22.844 1.889 1 97.44 97 GLY B N 1
ATOM 1983 C CA . GLY B 1 97 ? 2.043 22.156 3.16 1 97.44 97 GLY B CA 1
ATOM 1984 C C . GLY B 1 97 ? 1.195 22.953 4.133 1 97.44 97 GLY B C 1
ATOM 1985 O O . GLY B 1 97 ? 0.259 22.422 4.73 1 97.44 97 GLY B O 1
ATOM 1986 N N . LYS B 1 98 ? 1.578 24.188 4.262 1 97.12 98 LYS B N 1
ATOM 1987 C CA . LYS B 1 98 ? 0.814 25.078 5.125 1 97.12 98 LYS B CA 1
ATOM 1988 C C . LYS B 1 98 ? -0.633 25.203 4.652 1 97.12 98 LYS B C 1
ATOM 1990 O O . LYS B 1 98 ? -1.562 25.125 5.461 1 97.12 98 LYS B O 1
ATOM 1995 N N . GLN B 1 99 ? -0.84 25.359 3.416 1 97.94 99 GLN B N 1
ATOM 1996 C CA . GLN B 1 99 ? -2.184 25.484 2.861 1 97.94 99 GLN B CA 1
ATOM 1997 C C . GLN B 1 99 ? -3.004 24.219 3.115 1 97.94 99 GLN B C 1
ATOM 1999 O O . GLN B 1 99 ? -4.184 24.297 3.455 1 97.94 99 GLN B O 1
ATOM 2004 N N . ALA B 1 100 ? -2.406 23.078 2.928 1 98.31 100 ALA B N 1
ATOM 2005 C CA . ALA B 1 100 ? -3.09 21.812 3.184 1 98.31 100 ALA B CA 1
ATOM 2006 C C . ALA B 1 100 ? -3.541 21.719 4.641 1 98.31 100 ALA B C 1
ATOM 2008 O O . ALA B 1 100 ? -4.66 21.281 4.922 1 98.31 100 ALA B O 1
ATOM 2009 N N . MET B 1 101 ? -2.668 22.141 5.535 1 97.75 101 MET B N 1
ATOM 2010 C CA . MET B 1 101 ? -2.992 22.125 6.957 1 97.75 101 MET B CA 1
ATOM 2011 C C . MET B 1 101 ? -4.137 23.078 7.273 1 97.75 101 MET B C 1
ATOM 2013 O O . MET B 1 101 ? -4.992 22.781 8.109 1 97.75 101 MET B O 1
ATOM 2017 N N . GLU B 1 102 ? -4.152 24.172 6.621 1 97.19 102 GLU B N 1
ATOM 2018 C CA . GLU B 1 102 ? -5.242 25.125 6.805 1 97.19 102 GLU B CA 1
ATOM 2019 C C . GLU B 1 102 ? -6.574 24.531 6.352 1 97.19 102 GLU B C 1
ATOM 2021 O O . GLU B 1 102 ? -7.598 24.719 7.008 1 97.19 102 GLU B O 1
ATOM 2026 N N . VAL B 1 103 ? -6.555 23.891 5.25 1 97.75 103 VAL B N 1
ATOM 2027 C CA . VAL B 1 103 ? -7.75 23.219 4.758 1 97.75 103 VAL B CA 1
ATOM 2028 C C . VAL B 1 103 ? -8.211 22.156 5.766 1 97.75 103 VAL B C 1
ATOM 2030 O O . VAL B 1 103 ? -9.398 22.062 6.074 1 97.75 103 VAL B O 1
ATOM 2033 N N . LEU B 1 104 ? -7.289 21.375 6.301 1 97.88 104 LEU B N 1
ATOM 2034 C CA . LEU B 1 104 ? -7.613 20.344 7.281 1 97.88 104 LEU B CA 1
ATOM 2035 C C . LEU B 1 104 ? -8.227 20.969 8.531 1 97.88 104 LEU B C 1
ATOM 2037 O O . LEU B 1 104 ? -9.25 20.484 9.023 1 97.88 104 LEU B O 1
ATOM 2041 N N . VAL B 1 105 ? -7.609 22 9.016 1 97.25 105 VAL B N 1
ATOM 2042 C CA . VAL B 1 105 ? -8.07 22.656 10.234 1 97.25 105 VAL B CA 1
ATOM 2043 C C . VAL B 1 105 ? -9.5 23.172 10.039 1 97.25 105 VAL B C 1
ATOM 2045 O O . VAL B 1 105 ? -10.352 23.016 10.914 1 97.25 105 VAL B O 1
ATOM 2048 N N . LYS B 1 106 ? -9.742 23.766 8.883 1 96.94 106 LYS B N 1
ATOM 2049 C CA . LYS B 1 106 ? -11.094 24.234 8.578 1 96.94 106 LYS B CA 1
ATOM 2050 C C . LYS B 1 106 ? -12.086 23.062 8.609 1 96.94 106 LYS B C 1
ATOM 2052 O O . LYS B 1 106 ? -13.188 23.203 9.141 1 96.94 106 LYS B O 1
ATOM 2057 N N . HIS B 1 107 ? -11.695 21.969 8.055 1 95.75 107 HIS B N 1
ATOM 2058 C CA . HIS B 1 107 ? -12.531 20.781 8.039 1 95.75 107 HIS B CA 1
ATOM 2059 C C . HIS B 1 107 ? -12.812 20.281 9.453 1 95.75 107 HIS B C 1
ATOM 2061 O O . HIS B 1 107 ? -13.961 19.969 9.789 1 95.75 107 HIS B O 1
ATOM 2067 N N . LEU B 1 108 ? -11.82 20.25 10.281 1 96.44 108 LEU B N 1
ATOM 2068 C CA . LEU B 1 108 ? -11.945 19.766 11.648 1 96.44 108 LEU B CA 1
ATOM 2069 C C . LEU B 1 108 ? -12.797 20.703 12.484 1 96.44 108 LEU B C 1
ATOM 2071 O O . LEU B 1 108 ? -13.648 20.25 13.266 1 96.44 108 LEU B O 1
ATOM 2075 N N . LYS B 1 109 ? -12.641 21.953 12.305 1 96.44 109 LYS B N 1
ATOM 2076 C CA . LYS B 1 109 ? -13.461 22.938 13 1 96.44 109 LYS B CA 1
ATOM 2077 C C . LYS B 1 109 ? -14.945 22.75 12.68 1 96.44 109 LYS B C 1
ATOM 2079 O O . LYS B 1 109 ? -15.797 22.875 13.555 1 96.44 109 LYS B O 1
ATOM 2084 N N . GLY B 1 110 ? -15.18 22.484 11.484 1 95.75 110 GLY B N 1
ATOM 2085 C CA . GLY B 1 110 ? -16.547 22.234 11.055 1 95.75 110 GLY B CA 1
ATOM 2086 C C . GLY B 1 110 ? -17.188 21.047 11.75 1 95.75 110 GLY B C 1
ATOM 2087 O O . GLY B 1 110 ? -18.406 20.922 11.797 1 95.75 110 GLY B O 1
ATOM 2088 N N . GLN B 1 111 ? -16.391 20.203 12.336 1 94.5 111 GLN B N 1
ATOM 2089 C CA . GLN B 1 111 ? -16.859 19.016 13.031 1 94.5 111 GLN B CA 1
ATOM 2090 C C . GLN B 1 111 ? -16.859 19.219 14.547 1 94.5 111 GLN B C 1
ATOM 2092 O O . GLN B 1 111 ? -17.078 18.281 15.312 1 94.5 111 GLN B O 1
ATOM 2097 N N . GLY B 1 112 ? -16.453 20.391 14.922 1 95.31 112 GLY B N 1
ATOM 2098 C CA . GLY B 1 112 ? -16.406 20.719 16.344 1 95.31 112 GLY B CA 1
ATOM 2099 C C . GLY B 1 112 ? -15.125 20.281 17.016 1 95.31 112 GLY B C 1
ATOM 2100 O O . GLY B 1 112 ? -15.047 20.219 18.234 1 95.31 112 GLY B O 1
ATOM 2101 N N . ILE B 1 113 ? -14.172 19.938 16.234 1 95.12 113 ILE B N 1
ATOM 2102 C CA . ILE B 1 113 ? -12.867 19.547 16.75 1 95.12 113 ILE B CA 1
ATOM 2103 C C . ILE B 1 113 ? -11.938 20.75 16.812 1 95.12 113 ILE B C 1
ATOM 2105 O O . ILE B 1 113 ? -11.891 21.547 15.859 1 95.12 113 ILE B O 1
ATOM 2109 N N . ASN B 1 114 ? -11.156 20.875 17.922 1 96.25 114 ASN B N 1
ATOM 2110 C CA . ASN B 1 114 ? -10.375 22.109 18.094 1 96.25 114 ASN B CA 1
ATOM 2111 C C . ASN B 1 114 ? -8.898 21.797 18.312 1 96.25 114 ASN B C 1
ATOM 2113 O O . ASN B 1 114 ? -8.133 22.688 18.688 1 96.25 114 ASN B O 1
ATOM 2117 N N . GLU B 1 115 ? -8.547 20.531 18.125 1 96.38 115 GLU B N 1
ATOM 2118 C CA . GLU B 1 115 ? -7.129 20.188 18.25 1 96.38 115 GLU B CA 1
ATOM 2119 C C . GLU B 1 115 ? -6.773 18.984 17.391 1 96.38 115 GLU B C 1
ATOM 2121 O O . GLU B 1 115 ? -7.641 18.156 17.062 1 96.38 115 GLU B O 1
ATOM 2126 N N . ILE B 1 116 ? -5.582 18.922 17.031 1 96.56 116 ILE B N 1
ATOM 2127 C CA . ILE B 1 116 ? -5.023 17.797 16.297 1 96.56 116 ILE B CA 1
ATOM 2128 C C . ILE B 1 116 ? -3.623 17.484 16.828 1 96.56 116 ILE B C 1
ATOM 2130 O O . ILE B 1 116 ? -2.859 18.391 17.156 1 96.56 116 ILE B O 1
ATOM 2134 N N . MET B 1 117 ? -3.346 16.219 16.906 1 95.56 117 MET B N 1
ATOM 2135 C CA . MET B 1 117 ? -2.055 15.781 17.422 1 95.56 117 MET B CA 1
ATOM 2136 C C . MET B 1 117 ? -1.238 15.094 16.328 1 95.56 117 MET B C 1
ATOM 2138 O O . MET B 1 117 ? -1.796 14.609 15.344 1 95.56 117 MET B O 1
ATOM 2142 N N . THR B 1 118 ? -0.002 15.141 16.453 1 95.25 118 THR B N 1
ATOM 2143 C CA . THR B 1 118 ? 0.929 14.367 15.641 1 95.25 118 THR B CA 1
ATOM 2144 C C . THR B 1 118 ? 2.23 14.117 16.391 1 95.25 118 THR B C 1
ATOM 2146 O O . THR B 1 118 ? 2.33 14.422 17.594 1 95.25 118 THR B O 1
ATOM 2149 N N . SER B 1 119 ? 3.131 13.367 15.758 1 93 119 SER B N 1
ATOM 2150 C CA . SER B 1 119 ? 4.457 13.133 16.328 1 93 119 SER B CA 1
ATOM 2151 C C . SER B 1 119 ? 5.516 13.047 15.227 1 93 119 SER B C 1
ATOM 2153 O O . SER B 1 119 ? 5.203 12.742 14.078 1 93 119 SER B O 1
ATOM 2155 N N . CYS B 1 120 ? 6.652 13.453 15.562 1 91.31 120 CYS B N 1
ATOM 2156 C CA . CYS B 1 120 ? 7.738 13.297 14.609 1 91.31 120 CYS B CA 1
ATOM 2157 C C . CYS B 1 120 ? 9.07 13.117 15.32 1 91.31 120 CYS B C 1
ATOM 2159 O O . CYS B 1 120 ? 9.195 13.43 16.5 1 91.31 120 CYS B O 1
ATOM 2161 N N . GLU B 1 121 ? 9.93 12.438 14.617 1 87.12 121 GLU B N 1
ATOM 2162 C CA . GLU B 1 121 ? 11.281 12.281 15.133 1 87.12 121 GLU B CA 1
ATOM 2163 C C . GLU B 1 121 ? 12.055 13.602 15.062 1 87.12 121 GLU B C 1
ATOM 2165 O O . GLU B 1 121 ? 11.664 14.516 14.336 1 87.12 121 GLU B O 1
ATOM 2170 N N . VAL B 1 122 ? 13.094 13.594 15.922 1 83.38 122 VAL B N 1
ATOM 2171 C CA . VAL B 1 122 ? 13.977 14.758 15.898 1 83.38 122 VAL B CA 1
ATOM 2172 C C . VAL B 1 122 ? 15.266 14.414 15.164 1 83.38 122 VAL B C 1
ATOM 2174 O O . VAL B 1 122 ? 15.695 13.258 15.164 1 83.38 122 VAL B O 1
ATOM 2177 N N . GLY B 1 123 ? 15.844 15.391 14.438 1 81.62 123 GLY B N 1
ATOM 2178 C CA . GLY B 1 123 ? 17.078 15.156 13.727 1 81.62 123 GLY B CA 1
ATOM 2179 C C . GLY B 1 123 ? 17.047 15.617 12.281 1 81.62 123 GLY B C 1
ATOM 2180 O O . GLY B 1 123 ? 16.188 16.406 11.906 1 81.62 123 GLY B O 1
ATOM 2181 N N . GLU B 1 124 ? 18.094 15.195 11.5 1 81.81 124 GLU B N 1
ATOM 2182 C CA . GLU B 1 124 ? 18.203 15.594 10.102 1 81.81 124 GLU B CA 1
ATOM 2183 C C . GLU B 1 124 ? 17.031 15.07 9.289 1 81.81 124 GLU B C 1
ATOM 2185 O O . GLU B 1 124 ? 16.703 13.883 9.344 1 81.81 124 GLU B O 1
ATOM 2190 N N . GLY B 1 125 ? 16.312 15.969 8.625 1 81.12 125 GLY B N 1
ATOM 2191 C CA . GLY B 1 125 ? 15.211 15.578 7.77 1 81.12 125 GLY B CA 1
ATOM 2192 C C . GLY B 1 125 ? 13.867 15.602 8.484 1 81.12 125 GLY B C 1
ATOM 2193 O O . GLY B 1 125 ? 12.836 15.32 7.879 1 81.12 125 GLY B O 1
ATOM 2194 N N . SER B 1 126 ? 13.938 15.875 9.766 1 86.88 126 SER B N 1
ATOM 2195 C CA . SER B 1 126 ? 12.727 15.906 10.57 1 86.88 126 SER B CA 1
ATOM 2196 C C . SER B 1 126 ? 11.797 17.031 10.117 1 86.88 126 SER B C 1
ATOM 2198 O O . SER B 1 126 ? 12.242 18.125 9.797 1 86.88 126 SER B O 1
ATOM 2200 N N . PRO B 1 127 ? 10.539 16.688 10.156 1 89.75 127 PRO B N 1
ATOM 2201 C CA . PRO B 1 127 ? 9.578 17.734 9.812 1 89.75 127 PRO B CA 1
ATOM 2202 C C . PRO B 1 127 ? 9.258 18.656 10.992 1 89.75 127 PRO B C 1
ATOM 2204 O O . PRO B 1 127 ? 8.297 19.422 10.938 1 89.75 127 PRO B O 1
ATOM 2207 N N . MET B 1 128 ? 10.008 18.656 12.031 1 91 128 MET B N 1
ATOM 2208 C CA . MET B 1 128 ? 9.758 19.391 13.266 1 91 128 MET B CA 1
ATOM 2209 C C . MET B 1 128 ? 9.617 20.891 12.984 1 91 128 MET B C 1
ATOM 2211 O O . MET B 1 128 ? 8.688 21.531 13.477 1 91 128 MET B O 1
ATOM 2215 N N . SER B 1 129 ? 10.523 21.422 12.281 1 92 129 SER B N 1
ATOM 2216 C CA . SER B 1 129 ? 10.492 22.859 11.992 1 92 129 SER B CA 1
ATOM 2217 C C . SER B 1 129 ? 9.211 23.25 11.258 1 92 129 SER B C 1
ATOM 2219 O O . SER B 1 129 ? 8.648 24.312 11.5 1 92 129 SER B O 1
ATOM 2221 N N . PHE B 1 130 ? 8.773 22.406 10.398 1 94.06 130 PHE B N 1
ATOM 2222 C CA . PHE B 1 130 ? 7.527 22.641 9.672 1 94.06 130 PHE B CA 1
ATOM 2223 C C . PHE B 1 130 ? 6.348 22.719 10.633 1 94.06 130 PHE B C 1
ATOM 2225 O O . PHE B 1 130 ? 5.559 23.672 10.57 1 94.06 130 PHE B O 1
ATOM 2232 N N . TYR B 1 131 ? 6.234 21.766 11.508 1 95.69 131 TYR B N 1
ATOM 2233 C CA . TYR B 1 131 ? 5.105 21.688 12.43 1 95.69 131 TYR B CA 1
ATOM 2234 C C . TYR B 1 131 ? 5.145 22.844 13.438 1 95.69 131 TYR B C 1
ATOM 2236 O O . TYR B 1 131 ? 4.113 23.438 13.75 1 95.69 131 TYR B O 1
ATOM 2244 N N . THR B 1 132 ? 6.367 23.141 13.875 1 94.5 132 THR B N 1
ATOM 2245 C CA . THR B 1 132 ? 6.48 24.234 14.844 1 94.5 132 THR B CA 1
ATOM 2246 C C . THR B 1 132 ? 6.082 25.562 14.211 1 94.5 132 THR B C 1
ATOM 2248 O O . THR B 1 132 ? 5.414 26.391 14.852 1 94.5 132 THR B O 1
ATOM 2251 N N . ARG B 1 133 ? 6.414 25.766 13.023 1 95.44 133 ARG B N 1
ATOM 2252 C CA . ARG B 1 133 ? 6.062 26.984 12.312 1 95.44 133 ARG B CA 1
ATOM 2253 C C . ARG B 1 133 ? 4.555 27.094 12.117 1 95.44 133 ARG B C 1
ATOM 2255 O O . ARG B 1 133 ? 4.004 28.188 12.031 1 95.44 133 ARG B O 1
ATOM 2262 N N . LEU B 1 134 ? 3.887 25.984 12.07 1 95.81 134 LEU B N 1
ATOM 2263 C CA . LEU B 1 134 ? 2.441 25.938 11.875 1 95.81 134 LEU B CA 1
ATOM 2264 C C . LEU B 1 134 ? 1.709 26.172 13.195 1 95.81 134 LEU B C 1
ATOM 2266 O O . LEU B 1 134 ? 0.484 26.312 13.219 1 95.81 134 LEU B O 1
ATOM 2270 N N . GLY B 1 135 ? 2.479 26.078 14.32 1 96.94 135 GLY B N 1
ATOM 2271 C CA . GLY B 1 135 ? 1.867 26.344 15.609 1 96.94 135 GLY B CA 1
ATOM 2272 C C . GLY B 1 135 ? 1.742 25.109 16.484 1 96.94 135 GLY B C 1
ATOM 2273 O O . GLY B 1 135 ? 1.201 25.188 17.594 1 96.94 135 GLY B O 1
ATOM 2274 N N . PHE B 1 136 ? 2.227 23.953 15.953 1 97.56 136 PHE B N 1
ATOM 2275 C CA . PHE B 1 136 ? 2.271 22.766 16.812 1 97.56 136 PHE B CA 1
ATOM 2276 C C . PHE B 1 136 ? 3.246 22.969 17.969 1 97.56 136 PHE B C 1
ATOM 2278 O O . PHE B 1 136 ? 4.316 23.547 17.781 1 97.56 136 PHE B O 1
ATOM 2285 N N . THR B 1 137 ? 2.906 22.469 19.125 1 97 137 THR B N 1
ATOM 2286 C CA . THR B 1 137 ? 3.773 22.531 20.297 1 97 137 THR B CA 1
ATOM 2287 C C . THR B 1 137 ? 3.916 21.156 20.938 1 97 137 THR B C 1
ATOM 2289 O O . THR B 1 137 ? 2.994 20.328 20.875 1 97 137 THR B O 1
ATOM 2292 N N . PRO B 1 138 ? 5.078 20.891 21.531 1 94.81 138 PRO B N 1
ATOM 2293 C CA . PRO B 1 138 ? 5.207 19.625 22.25 1 94.81 138 PRO B CA 1
ATOM 2294 C C . PRO B 1 138 ? 4.133 19.438 23.312 1 94.81 138 PRO B C 1
ATOM 2296 O O . PRO B 1 138 ? 3.793 20.391 24.016 1 94.81 138 PRO B O 1
ATOM 2299 N N . ASN B 1 139 ? 3.531 18.234 23.359 1 93.75 139 ASN B N 1
ATOM 2300 C CA . ASN B 1 139 ? 2.43 18 24.281 1 93.75 139 ASN B CA 1
ATOM 2301 C C . ASN B 1 139 ? 2.855 17.109 25.438 1 93.75 139 ASN B C 1
ATOM 2303 O O . ASN B 1 139 ? 2.012 16.625 26.203 1 93.75 139 ASN B O 1
ATOM 2307 N N . GLY B 1 140 ? 4.094 16.828 25.531 1 91.38 140 GLY B N 1
ATOM 2308 C CA . GLY B 1 140 ? 4.641 16.078 26.656 1 91.38 140 GLY B CA 1
ATOM 2309 C C . GLY B 1 140 ? 4.664 14.578 26.422 1 91.38 140 GLY B C 1
ATOM 2310 O O . GLY B 1 140 ? 5.164 13.828 27.25 1 91.38 140 GLY B O 1
ATOM 2311 N N . GLU B 1 141 ? 4.125 14.164 25.328 1 88.06 141 GLU B N 1
ATOM 2312 C CA . GLU B 1 141 ? 4.109 12.734 25 1 88.06 141 GLU B CA 1
ATOM 2313 C C . GLU B 1 141 ? 5.312 12.352 24.156 1 88.06 141 GLU B C 1
ATOM 2315 O O . GLU B 1 141 ? 5.859 13.188 23.422 1 88.06 141 GLU B O 1
ATOM 2320 N N . THR B 1 142 ? 5.805 11.133 24.359 1 86.69 142 THR B N 1
ATOM 2321 C CA . THR B 1 142 ? 6.867 10.578 23.531 1 86.69 142 THR B CA 1
ATOM 2322 C C . THR B 1 142 ? 6.484 9.195 23.016 1 86.69 142 THR B C 1
ATOM 2324 O O . THR B 1 142 ? 5.848 8.414 23.734 1 86.69 142 THR B O 1
ATOM 2327 N N . PHE B 1 143 ? 6.762 8.992 21.828 1 82.06 143 PHE B N 1
ATOM 2328 C CA . PHE B 1 143 ? 6.566 7.695 21.188 1 82.06 143 PHE B CA 1
ATOM 2329 C C . PHE B 1 143 ? 7.879 7.172 20.609 1 82.06 143 PHE B C 1
ATOM 2331 O O . PHE B 1 143 ? 8.234 7.48 19.469 1 82.06 143 PHE B O 1
ATOM 2338 N N . GLY B 1 144 ? 8.516 6.359 21.422 1 83.12 144 GLY B N 1
ATOM 2339 C CA . GLY B 1 144 ? 9.852 5.977 20.984 1 83.12 144 GLY B CA 1
ATOM 2340 C C . GLY B 1 144 ? 10.781 7.156 20.812 1 83.12 144 GLY B C 1
ATOM 2341 O O . GLY B 1 144 ? 11.047 7.895 21.766 1 83.12 144 GLY B O 1
ATOM 2342 N N . GLU B 1 145 ? 11.172 7.312 19.578 1 85.56 145 GLU B N 1
ATOM 2343 C CA . GLU B 1 145 ? 12.086 8.414 19.281 1 85.56 145 GLU B CA 1
ATOM 2344 C C . GLU B 1 145 ? 11.328 9.641 18.797 1 85.56 145 GLU B C 1
ATOM 2346 O O . GLU B 1 145 ? 11.938 10.648 18.422 1 85.56 145 GLU B O 1
ATOM 2351 N N . GLU B 1 146 ? 10.016 9.516 18.922 1 90 146 GLU B N 1
ATOM 2352 C CA . GLU B 1 146 ? 9.211 10.617 18.406 1 90 146 GLU B CA 1
ATOM 2353 C C . GLU B 1 146 ? 8.68 11.492 19.547 1 90 146 GLU B C 1
ATOM 2355 O O . GLU B 1 146 ? 8.43 11 20.641 1 90 146 GLU B O 1
ATOM 2360 N N . ILE B 1 147 ? 8.555 12.781 19.203 1 91.62 147 ILE B N 1
ATOM 2361 C CA . ILE B 1 147 ? 7.988 13.758 20.125 1 91.62 147 ILE B CA 1
ATOM 2362 C C . ILE B 1 147 ? 6.543 14.062 19.734 1 91.62 147 ILE B C 1
ATOM 2364 O O . ILE B 1 147 ? 6.254 14.312 18.562 1 91.62 147 ILE B O 1
ATOM 2368 N N . GLY B 1 148 ? 5.664 13.953 20.719 1 94.19 148 GLY B N 1
ATOM 2369 C CA . GLY B 1 148 ? 4.273 14.312 20.469 1 94.19 148 GLY B CA 1
ATOM 2370 C C . GLY B 1 148 ? 4.062 15.805 20.344 1 94.19 148 GLY B C 1
ATOM 2371 O O . GLY B 1 148 ? 4.66 16.594 21.094 1 94.19 148 GLY B O 1
ATOM 2372 N N . LEU B 1 149 ? 3.273 16.188 19.391 1 96.5 149 LEU B N 1
ATOM 2373 C CA . LEU B 1 149 ? 2.943 17.578 19.109 1 96.5 149 LEU B CA 1
ATOM 2374 C C . LEU B 1 149 ? 1.434 17.781 19.062 1 96.5 149 LEU B C 1
ATOM 2376 O O . LEU B 1 149 ? 0.694 16.875 18.672 1 96.5 149 LEU B O 1
ATOM 2380 N N . THR B 1 150 ? 1.006 18.938 19.469 1 97.06 150 THR B N 1
ATOM 2381 C CA . THR B 1 150 ? -0.411 19.281 19.406 1 97.06 150 THR B CA 1
ATOM 2382 C C . THR B 1 150 ? -0.604 20.688 18.812 1 97.06 150 THR B C 1
ATOM 2384 O O . THR B 1 150 ? 0.155 21.609 19.125 1 97.06 150 THR B O 1
ATOM 2387 N N . LEU B 1 151 ? -1.521 20.812 17.969 1 97.56 151 LEU B N 1
ATOM 2388 C CA . LEU B 1 151 ? -2.01 22.109 17.484 1 97.56 151 LEU B CA 1
ATOM 2389 C C . LEU B 1 151 ? -3.43 22.375 17.969 1 97.56 151 LEU B C 1
ATOM 2391 O O . LEU B 1 151 ? -4.316 21.531 17.797 1 97.56 151 LEU B O 1
ATOM 2395 N N . ARG B 1 152 ? -3.605 23.469 18.594 1 97.19 152 ARG B N 1
ATOM 2396 C CA . ARG B 1 152 ? -4.926 23.891 19.047 1 97.19 152 ARG B CA 1
ATOM 2397 C C . ARG B 1 152 ? -5.445 25.062 18.234 1 97.19 152 ARG B C 1
ATOM 2399 O O . ARG B 1 152 ? -4.688 25.984 17.922 1 97.19 152 ARG B O 1
ATOM 2406 N N . PHE B 1 153 ? -6.742 24.953 17.922 1 96.12 153 PHE B N 1
ATOM 2407 C CA . PHE B 1 153 ? -7.316 26.016 17.094 1 96.12 153 PHE B CA 1
ATOM 2408 C C . PHE B 1 153 ? -8.789 26.234 17.422 1 96.12 153 PHE B C 1
ATOM 2410 O O . PHE B 1 153 ? -9.43 25.344 18 1 96.12 153 PHE B O 1
#

Sequence (306 aa):
MPDVHFRRINAKTVLEICNLSDTLSEVQREMVADNAVSIAQAYFSENAWFRAIYADDDAIGFIMLHQGADYDDEIDVHGVYLWRFMIAGPYQGKGYGKQAMEVLVKHLKGQGINEIMTSCEVGEGSPMSFYTRLGFTPNGETFGEEIGLTLRFMPDVHFRRINAKTVLEICNLSDTLSEVQREMVADNAVSIAQAYFSENAWFRAIYADDDAIGFIMLHQGADYDDEIDVHGVYLWRFMIAGPYQGKGYGKQAMEVLVKHLKGQGINEIMTSCEVGEGSPMSFYTRLGFTPNGETFGEEIGLTLRF